Protein AF-A0A6C2UP77-F1 (afdb_monomer)

Radius of gyration: 18.25 Å; Cα contacts (8 Å, |Δi|>4): 525; chains: 1; bounding box: 76×28×39 Å

Solvent-accessible surface area (backbone atoms only — not comparable to full-atom values): 10552 Å² total; per-residue (Å²): 133,83,78,77,80,63,52,33,42,37,39,47,33,36,38,31,33,65,58,83,85,83,95,63,82,40,74,34,34,28,33,50,64,38,38,71,59,59,69,45,70,42,61,91,45,46,45,72,48,58,47,67,83,77,71,68,46,62,35,91,32,22,44,40,75,23,42,41,18,89,46,80,72,76,39,68,54,55,41,27,6,34,27,38,52,75,72,45,42,39,39,40,39,38,35,28,64,39,95,54,51,36,33,50,43,34,45,18,23,28,46,44,22,48,38,82,60,21,37,28,35,43,38,32,28,43,51,44,57,66,34,51,92,50,70,41,77,56,41,78,49,76,54,69,72,40,77,70,60,62,40,78,43,55,58,37,73,40,55,40,69,91,67,37,91,40,48,56,33,44,56,75,29,38,40,33,33,37,41,36,37,28,70,41,70,70,78,71,72,73,82,74,75,79,81,74,128

Organism: NCBI:txid2750658

Nearest PDB structures (foldseek):
  8b5l-assembly1_q  TM=5.054E-01  e=6.029E-01  Oryctolagus cuniculus
  8btk-assembly1_TA  TM=5.069E-01  e=6.288E+00  Canis lupus familiaris
  5o0s-assembly1_A  TM=2.199E-01  e=3.270E-01  Thermoanaerobacterium xylanolyticum LX-11
  8r06-assembly1_A  TM=2.261E-01  e=3.621E-01  Thermoanaerobacterium xylanolyticum LX-11
  3oqq-assembly1_A  TM=1.324E-01  e=9.948E+00  Bacteroides ovatus ATCC 8483

Structure (mmCIF, N/CA/C/O backbone):
data_AF-A0A6C2UP77-F1
#
_entry.id   AF-A0A6C2UP77-F1
#
loop_
_atom_site.group_PDB
_atom_site.id
_atom_site.type_symbol
_atom_site.label_atom_id
_atom_site.label_alt_id
_atom_site.label_comp_id
_atom_site.label_asym_id
_atom_site.label_entity_id
_atom_site.label_seq_id
_atom_site.pdbx_PDB_ins_code
_atom_site.Cartn_x
_atom_site.Cartn_y
_atom_site.Cartn_z
_atom_site.occupancy
_atom_site.B_iso_or_equiv
_atom_site.auth_seq_id
_atom_site.auth_comp_id
_atom_site.auth_asym_id
_atom_site.auth_atom_id
_atom_site.pdbx_PDB_model_num
ATOM 1 N N . MET A 1 1 ? 30.983 10.257 -16.418 1.00 40.81 1 MET A N 1
ATOM 2 C CA . MET A 1 1 ? 29.724 9.521 -16.644 1.00 40.81 1 MET A CA 1
ATOM 3 C C . MET A 1 1 ? 29.271 8.975 -15.306 1.00 40.81 1 MET A C 1
ATOM 5 O O . MET A 1 1 ? 29.824 7.995 -14.829 1.00 40.81 1 MET A O 1
ATOM 9 N N . THR A 1 2 ? 28.373 9.692 -14.641 1.00 42.28 2 THR A N 1
ATOM 10 C CA . THR A 1 2 ? 27.705 9.232 -13.423 1.00 42.28 2 THR A CA 1
ATOM 11 C C . THR A 1 2 ? 26.823 8.052 -13.810 1.00 42.28 2 THR A C 1
ATOM 13 O O . THR A 1 2 ? 25.929 8.193 -14.639 1.00 42.28 2 THR A O 1
ATOM 16 N N . ASN A 1 3 ? 27.133 6.865 -13.290 1.00 38.00 3 ASN A N 1
ATOM 17 C CA . ASN A 1 3 ? 26.289 5.690 -13.468 1.00 38.00 3 ASN A CA 1
ATOM 18 C C . ASN A 1 3 ? 24.914 6.014 -12.875 1.00 38.00 3 ASN A C 1
ATOM 20 O O . ASN A 1 3 ? 24.787 6.047 -11.653 1.00 38.00 3 ASN A O 1
ATOM 24 N N . LEU A 1 4 ? 23.916 6.281 -13.727 1.00 41.00 4 LEU A N 1
ATOM 25 C CA . LEU A 1 4 ? 22.515 6.295 -13.315 1.00 41.00 4 LEU A CA 1
ATOM 26 C C . LEU A 1 4 ? 22.226 4.922 -12.698 1.00 41.00 4 LEU A C 1
ATOM 28 O O . LEU A 1 4 ? 22.165 3.910 -13.402 1.00 41.00 4 LEU A O 1
ATOM 32 N N . SER A 1 5 ? 22.108 4.870 -11.376 1.00 40.75 5 SER A N 1
ATOM 33 C CA . SER A 1 5 ? 21.599 3.707 -10.663 1.00 40.75 5 SER A CA 1
ATOM 34 C C . SER A 1 5 ? 20.121 3.536 -11.009 1.00 40.75 5 SER A C 1
ATOM 36 O O . SER A 1 5 ? 19.254 4.241 -10.519 1.00 40.75 5 SER A O 1
ATOM 38 N N . ARG A 1 6 ? 19.941 2.654 -11.990 1.00 52.44 6 ARG A N 1
ATOM 39 C CA . ARG A 1 6 ? 18.849 1.738 -12.347 1.00 52.44 6 ARG A CA 1
ATOM 40 C C . ARG A 1 6 ? 17.635 1.732 -11.410 1.00 52.44 6 ARG A C 1
ATOM 42 O O . ARG A 1 6 ? 17.760 1.593 -10.202 1.00 52.44 6 ARG A O 1
ATOM 49 N N . ASN A 1 7 ? 16.467 1.818 -12.041 1.00 42.59 7 ASN A N 1
ATOM 50 C CA . ASN A 1 7 ? 15.199 2.207 -11.434 1.00 42.59 7 ASN A CA 1
ATOM 51 C C . ASN A 1 7 ? 14.174 1.051 -11.393 1.00 42.59 7 ASN A C 1
ATOM 53 O O . ASN A 1 7 ? 14.194 0.185 -12.272 1.00 42.59 7 ASN A O 1
ATOM 57 N N . LEU A 1 8 ? 13.248 1.065 -10.431 1.00 51.19 8 LEU A N 1
ATOM 58 C CA . LEU A 1 8 ? 12.044 0.205 -10.380 1.00 51.19 8 LEU A CA 1
ATOM 59 C C . LEU A 1 8 ? 10.768 1.028 -10.464 1.00 51.19 8 LEU A C 1
ATOM 61 O O . LEU A 1 8 ? 10.853 2.224 -10.233 1.00 51.19 8 LEU A O 1
ATOM 65 N N . PHE A 1 9 ? 9.615 0.407 -10.740 1.00 57.72 9 PHE A N 1
ATOM 66 C CA . PHE A 1 9 ? 8.345 1.111 -10.952 1.00 57.72 9 PHE A CA 1
ATOM 67 C C . PHE A 1 9 ? 7.172 0.375 -10.292 1.00 57.72 9 PHE A C 1
ATOM 69 O O . PHE A 1 9 ? 7.090 -0.848 -10.403 1.00 57.72 9 PHE A O 1
ATOM 76 N N . GLY A 1 10 ? 6.257 1.104 -9.649 1.00 47.34 10 GLY A N 1
ATOM 77 C CA . GLY A 1 10 ? 5.018 0.527 -9.116 1.00 47.34 10 GLY A CA 1
ATOM 78 C C . GLY A 1 10 ? 3.898 1.550 -8.910 1.00 47.34 10 GLY A C 1
ATOM 79 O O . GLY A 1 10 ? 4.167 2.729 -8.651 1.00 47.34 10 GLY A O 1
ATOM 80 N N . CYS A 1 11 ? 2.657 1.087 -9.053 1.00 51.91 11 CYS A N 1
ATOM 81 C CA . CYS A 1 11 ? 1.424 1.773 -8.656 1.00 51.91 11 CYS A CA 1
ATOM 82 C C . CYS A 1 11 ? 0.898 1.080 -7.390 1.00 51.91 11 CYS A C 1
ATOM 84 O O . CYS A 1 11 ? 0.937 -0.144 -7.336 1.00 51.91 11 CYS A O 1
ATOM 86 N N . LEU A 1 12 ? 0.460 1.817 -6.363 1.00 48.88 12 LEU A N 1
ATOM 87 C CA . LEU A 1 12 ? 0.048 1.233 -5.077 1.00 48.88 12 LEU A CA 1
ATOM 88 C C . LEU A 1 12 ? -1.386 1.628 -4.728 1.00 48.88 12 LEU A C 1
ATOM 90 O O . LEU A 1 12 ? -1.724 2.810 -4.672 1.00 48.88 12 LEU A O 1
ATOM 94 N N . ALA A 1 13 ? -2.203 0.641 -4.383 1.00 52.19 13 ALA A N 1
ATOM 95 C CA . ALA A 1 13 ? -3.535 0.838 -3.844 1.00 52.19 13 ALA A CA 1
ATOM 96 C C . ALA A 1 13 ? -3.755 0.064 -2.539 1.00 52.19 13 ALA A C 1
ATOM 98 O O . ALA A 1 13 ? -3.132 -0.950 -2.226 1.00 52.19 13 ALA A O 1
ATOM 99 N N . LEU A 1 14 ? -4.663 0.574 -1.717 1.00 53.88 14 LEU A N 1
ATOM 100 C CA . LEU A 1 14 ? -5.072 -0.090 -0.492 1.00 53.88 14 LEU A CA 1
ATOM 101 C C . LEU A 1 14 ? -6.581 -0.305 -0.528 1.00 53.88 14 LEU A C 1
ATOM 103 O O . LEU A 1 14 ? -7.357 0.653 -0.578 1.00 53.88 14 LEU A O 1
ATOM 107 N N . CYS A 1 15 ? -7.003 -1.564 -0.434 1.00 52.84 15 CYS A N 1
ATOM 108 C CA . CYS A 1 15 ? -8.415 -1.901 -0.335 1.00 52.84 15 CYS A CA 1
ATOM 109 C C . CYS A 1 15 ? -8.793 -2.206 1.122 1.00 52.84 15 CYS A C 1
ATOM 111 O O . CYS A 1 15 ? -8.101 -2.947 1.817 1.00 52.84 15 CYS A O 1
ATOM 113 N N . CYS A 1 16 ? -9.907 -1.652 1.602 1.00 50.84 16 CYS A N 1
ATOM 114 C CA . CYS A 1 16 ? -10.421 -1.916 2.949 1.00 50.84 16 CYS A CA 1
ATOM 115 C C . CYS A 1 16 ? -11.895 -2.289 2.865 1.00 50.84 16 CYS A C 1
ATOM 117 O O . CYS A 1 16 ? -12.687 -1.579 2.259 1.00 50.84 16 CYS A O 1
ATOM 119 N N . LEU A 1 17 ? -12.294 -3.362 3.530 1.00 45.78 17 LEU A N 1
ATOM 120 C CA . LEU A 1 17 ? -13.690 -3.765 3.610 1.00 45.78 17 LEU A CA 1
ATOM 121 C C . LEU A 1 17 ? -14.355 -3.125 4.836 1.00 45.78 17 LEU A C 1
ATOM 123 O O . LEU A 1 17 ? -14.223 -3.576 5.970 1.00 45.78 17 LEU A O 1
ATOM 127 N N . LEU A 1 18 ? -15.146 -2.075 4.636 1.00 40.44 18 LEU A N 1
ATOM 128 C CA . LEU A 1 18 ? -15.896 -1.482 5.745 1.00 40.44 18 LEU A CA 1
ATOM 129 C C . LEU A 1 18 ? -17.134 -2.323 6.077 1.00 40.44 18 LEU A C 1
ATOM 131 O O . LEU A 1 18 ? -18.120 -2.325 5.346 1.00 40.44 18 LEU A O 1
ATOM 135 N N . GLY A 1 19 ? -17.094 -3.043 7.203 1.00 35.47 19 GLY A N 1
ATOM 136 C CA . GLY A 1 19 ? -18.290 -3.610 7.834 1.00 35.47 19 GLY A CA 1
ATOM 137 C C . GLY A 1 19 ? -19.120 -2.487 8.472 1.00 35.47 19 GLY A C 1
ATOM 138 O O . GLY A 1 19 ? -18.574 -1.586 9.090 1.00 35.47 19 GLY A O 1
ATOM 139 N N . GLN A 1 20 ? -20.449 -2.464 8.381 1.00 34.38 20 GLN A N 1
ATOM 140 C CA . GLN A 1 20 ? -21.325 -3.584 8.698 1.00 34.38 20 GLN A CA 1
ATOM 141 C C . GLN A 1 20 ? -22.449 -3.770 7.665 1.00 34.38 20 GLN A C 1
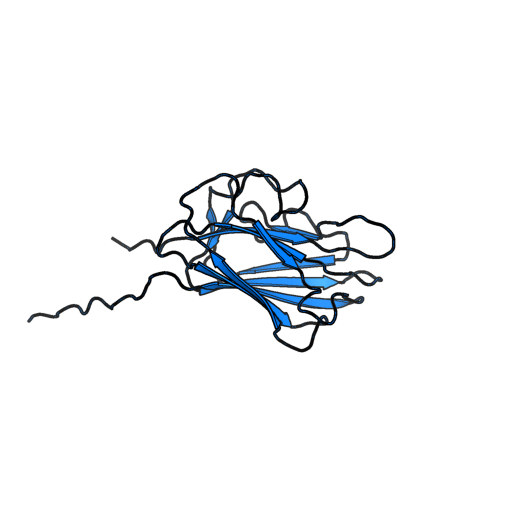ATOM 143 O O . GLN A 1 20 ? -23.168 -2.839 7.315 1.00 34.38 20 GLN A O 1
ATOM 148 N N . SER A 1 21 ? -22.654 -5.037 7.295 1.00 37.00 21 SER A N 1
ATOM 149 C CA . SER A 1 21 ? -23.702 -5.599 6.432 1.00 37.00 21 SER A CA 1
ATOM 150 C C . SER A 1 21 ? -23.568 -5.371 4.910 1.00 37.00 21 SER A C 1
ATOM 152 O O . SER A 1 21 ? -23.834 -4.304 4.378 1.00 37.00 21 SER A O 1
ATOM 154 N N . VAL A 1 22 ? -23.291 -6.493 4.227 1.00 37.44 22 VAL A N 1
ATOM 155 C CA . VAL A 1 22 ? -23.531 -6.838 2.808 1.00 37.44 22 VAL A CA 1
ATOM 156 C C . VAL A 1 22 ? -22.583 -6.267 1.716 1.00 37.44 22 VAL A C 1
ATOM 158 O O . VAL A 1 22 ? -22.842 -5.248 1.096 1.00 37.44 22 VAL A O 1
ATOM 161 N N . MET A 1 23 ? -21.568 -7.075 1.367 1.00 43.97 23 MET A N 1
ATOM 162 C CA . MET A 1 23 ? -21.081 -7.380 -0.003 1.00 43.97 23 MET A CA 1
ATOM 163 C C . MET A 1 23 ? -20.347 -6.320 -0.857 1.00 43.97 23 MET A C 1
ATOM 165 O O . MET A 1 23 ? -19.957 -6.677 -1.969 1.00 43.97 23 MET A O 1
ATOM 169 N N . SER A 1 24 ? -20.088 -5.091 -0.402 1.00 48.53 24 SER A N 1
ATOM 170 C CA . SER A 1 24 ? -19.230 -4.158 -1.166 1.00 48.53 24 SER A CA 1
ATOM 171 C C . SER A 1 24 ? -17.792 -4.176 -0.647 1.00 48.53 24 SER A C 1
ATOM 173 O O . SER A 1 24 ? -17.544 -3.810 0.499 1.00 48.53 24 SER A O 1
ATOM 175 N N . GLN A 1 25 ? -16.845 -4.629 -1.474 1.00 62.56 25 GLN A N 1
ATOM 176 C CA . GLN A 1 25 ? -15.434 -4.297 -1.278 1.00 62.56 25 GLN A CA 1
ATOM 177 C C . GLN A 1 25 ? -15.250 -2.841 -1.700 1.00 62.56 25 GLN A C 1
ATOM 179 O O . GLN A 1 25 ? -15.366 -2.539 -2.887 1.00 62.56 25 GLN A O 1
ATOM 184 N N . ASP A 1 26 ? -14.968 -1.962 -0.744 1.00 76.44 26 ASP A N 1
ATOM 185 C CA . ASP A 1 26 ? -14.700 -0.560 -1.034 1.00 76.44 26 ASP A CA 1
ATOM 186 C C . ASP A 1 26 ? -13.188 -0.306 -1.041 1.00 76.44 26 ASP A C 1
ATOM 188 O O . ASP A 1 26 ? -12.396 -0.912 -0.314 1.00 76.44 26 ASP A O 1
ATOM 192 N N . ILE A 1 27 ? -12.754 0.596 -1.909 1.00 82.62 27 ILE A N 1
ATOM 193 C CA . ILE A 1 27 ? -11.359 1.020 -1.932 1.00 82.62 27 ILE A CA 1
ATOM 194 C C . ILE A 1 27 ? -11.199 2.109 -0.882 1.00 82.62 27 ILE A C 1
ATOM 196 O O . ILE A 1 27 ? -11.936 3.096 -0.889 1.00 82.62 27 ILE A O 1
ATOM 200 N N . LEU A 1 28 ? -10.239 1.929 0.027 1.00 86.31 28 LEU A N 1
ATOM 201 C CA . LEU A 1 28 ? -10.002 2.908 1.077 1.00 86.31 28 LEU A CA 1
ATOM 202 C C . LEU A 1 28 ? -9.272 4.120 0.535 1.00 86.31 28 LEU A C 1
ATOM 204 O O . LEU A 1 28 ? -9.697 5.244 0.740 1.00 86.31 28 LEU A O 1
ATOM 208 N N . ALA A 1 29 ? -8.127 3.884 -0.086 1.00 88.81 29 ALA A N 1
ATOM 209 C CA . ALA A 1 29 ? -7.249 4.930 -0.563 1.00 88.81 29 ALA A CA 1
ATOM 210 C C . ALA A 1 29 ? -6.382 4.369 -1.682 1.00 88.81 29 ALA A C 1
ATOM 212 O O . ALA A 1 29 ? -5.993 3.199 -1.664 1.00 88.81 29 ALA A O 1
ATOM 213 N N . THR A 1 30 ? -6.061 5.223 -2.641 1.00 89.50 30 THR A N 1
ATOM 214 C CA . THR A 1 30 ? -5.226 4.868 -3.789 1.00 89.50 30 THR A CA 1
ATOM 215 C C . THR A 1 30 ? -4.110 5.884 -3.916 1.00 89.50 30 THR A C 1
ATOM 217 O O . THR A 1 30 ? -4.293 7.050 -3.571 1.00 89.50 30 THR A O 1
ATOM 220 N N . TRP A 1 31 ? -2.939 5.445 -4.368 1.00 90.88 31 TRP A N 1
ATOM 221 C CA . TRP A 1 31 ? -1.807 6.314 -4.665 1.00 90.88 31 TRP A CA 1
ATOM 222 C C . TRP A 1 31 ? -1.379 6.082 -6.100 1.00 90.88 31 TRP A C 1
ATOM 224 O O . TRP A 1 31 ? -0.596 5.185 -6.415 1.00 90.88 31 TRP A O 1
ATOM 234 N N . GLU A 1 32 ? -1.910 6.928 -6.969 1.00 87.06 32 GLU A N 1
ATOM 235 C CA . GLU A 1 32 ? -1.692 6.847 -8.406 1.00 87.06 32 GLU A CA 1
ATOM 236 C C . GLU A 1 32 ? -0.862 8.034 -8.884 1.00 87.06 32 GLU A C 1
ATOM 238 O O . GLU A 1 32 ? -0.641 9.019 -8.170 1.00 87.06 32 GLU A O 1
ATOM 243 N N . ASN A 1 33 ? -0.389 7.948 -10.124 1.00 84.62 33 ASN A N 1
ATOM 244 C CA . ASN A 1 33 ? 0.310 9.034 -10.800 1.00 84.62 33 ASN A CA 1
ATOM 245 C C . ASN A 1 33 ? 1.584 9.534 -10.087 1.00 84.62 33 ASN A C 1
ATOM 247 O O . ASN A 1 33 ? 1.993 10.685 -10.259 1.00 84.62 33 ASN A O 1
ATOM 251 N N . GLY A 1 34 ? 2.212 8.689 -9.262 1.00 81.50 34 GLY A N 1
ATOM 252 C CA . GLY A 1 34 ? 3.389 9.053 -8.466 1.00 81.50 34 GLY A CA 1
ATOM 253 C C . GLY A 1 34 ? 3.114 10.093 -7.367 1.00 81.50 34 GLY A C 1
ATOM 254 O O . GLY A 1 34 ? 4.045 10.757 -6.905 1.00 81.50 34 GLY A O 1
ATOM 255 N N . SER A 1 35 ? 1.854 10.269 -6.952 1.00 85.88 35 SER A N 1
ATOM 256 C CA . SER A 1 35 ? 1.461 11.197 -5.886 1.00 85.88 35 SER A CA 1
ATOM 257 C C . SER A 1 35 ? 1.521 10.539 -4.511 1.00 85.88 35 SER A C 1
ATOM 259 O O . SER A 1 35 ? 0.811 9.576 -4.263 1.00 85.88 35 SER A O 1
ATOM 261 N N . LEU A 1 36 ? 2.272 11.114 -3.563 1.00 84.75 36 LEU A N 1
ATOM 262 C CA . LEU A 1 36 ? 2.268 10.676 -2.151 1.00 84.75 36 LEU A CA 1
ATOM 263 C C . LEU A 1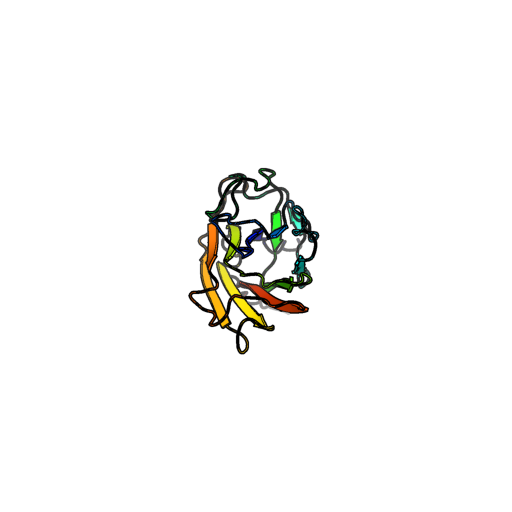 36 ? 0.989 11.043 -1.387 1.00 84.75 36 LEU A C 1
ATOM 265 O O . LEU A 1 36 ? 0.748 10.554 -0.284 1.00 84.75 36 LEU A O 1
ATOM 269 N N . THR A 1 37 ? 0.165 11.910 -1.968 1.00 88.00 37 THR A N 1
ATOM 270 C CA . THR A 1 37 ? -1.180 12.186 -1.458 1.00 88.00 37 THR A CA 1
ATOM 271 C C . THR A 1 37 ? -2.157 11.208 -2.105 1.00 88.00 37 THR A C 1
ATOM 273 O O . THR A 1 37 ? -2.066 11.046 -3.326 1.00 88.00 37 THR A O 1
ATOM 276 N N . PRO A 1 38 ? -3.083 10.598 -1.341 1.00 88.00 38 PRO A N 1
ATOM 277 C CA . PRO A 1 38 ? -4.086 9.710 -1.914 1.00 88.00 38 PRO A CA 1
ATOM 278 C C . PRO A 1 38 ? -4.860 10.380 -3.060 1.00 88.00 38 PRO A C 1
ATOM 280 O O . PRO A 1 38 ? -5.313 11.518 -2.907 1.00 88.00 38 PRO A O 1
ATOM 283 N N . THR A 1 39 ? -5.005 9.696 -4.195 1.00 85.62 39 THR A N 1
ATOM 284 C CA . THR A 1 39 ? -5.766 10.163 -5.367 1.00 85.62 39 THR A CA 1
ATOM 285 C C . THR A 1 39 ? -7.260 9.927 -5.180 1.00 85.62 39 THR A C 1
ATOM 287 O O . THR A 1 39 ? -8.053 10.850 -5.374 1.00 85.62 39 THR A O 1
ATOM 290 N N . LEU A 1 40 ? -7.646 8.744 -4.695 1.00 83.56 40 LEU A N 1
ATOM 291 C CA . LEU A 1 40 ? -8.951 8.526 -4.081 1.00 83.56 40 LEU A CA 1
ATOM 292 C C . LEU A 1 40 ? -8.865 8.849 -2.587 1.00 83.56 40 LEU A C 1
ATOM 294 O O . LEU A 1 40 ? -8.085 8.249 -1.843 1.00 83.56 40 LEU A O 1
ATOM 298 N N . SER A 1 41 ? -9.664 9.823 -2.151 1.00 71.81 41 SER A N 1
ATOM 299 C CA . SER A 1 41 ? -9.711 10.211 -0.743 1.00 71.81 41 SER A CA 1
ATOM 300 C C . SER A 1 41 ? -10.453 9.150 0.076 1.00 71.81 41 SER A C 1
ATOM 302 O O . SER A 1 41 ? -11.498 8.677 -0.382 1.00 71.81 41 SER A O 1
ATOM 304 N N . PRO A 1 42 ? -9.972 8.816 1.286 1.00 66.25 42 PRO A N 1
ATOM 305 C CA . PRO A 1 42 ? -10.678 7.915 2.180 1.00 66.25 42 PRO A CA 1
ATOM 306 C C . PRO A 1 42 ? -12.133 8.300 2.400 1.00 66.25 42 PRO A C 1
ATOM 308 O O . PRO A 1 42 ? -12.472 9.484 2.498 1.00 66.25 42 PRO A O 1
ATOM 311 N N . VAL A 1 43 ? -12.985 7.283 2.562 1.00 67.38 43 VAL A N 1
ATOM 312 C CA . VAL A 1 43 ? -14.328 7.460 3.123 1.00 67.38 43 VAL A CA 1
ATOM 313 C C . VAL A 1 43 ? -14.200 8.316 4.383 1.00 67.38 43 VAL A C 1
ATOM 315 O O . VAL A 1 43 ? -13.317 8.078 5.213 1.00 67.38 43 VAL A O 1
ATOM 318 N N . ALA A 1 44 ? -15.040 9.348 4.499 1.00 66.12 44 ALA A N 1
ATOM 319 C CA . ALA A 1 44 ? -14.931 10.344 5.557 1.00 66.12 44 ALA A CA 1
ATOM 320 C C . ALA A 1 44 ? -14.736 9.668 6.926 1.00 66.12 44 ALA A C 1
ATOM 322 O O . ALA A 1 44 ? -15.606 8.929 7.381 1.00 66.12 44 ALA A O 1
ATOM 323 N N . SER A 1 45 ? -13.619 9.978 7.595 1.00 81.31 45 SER A N 1
ATOM 324 C CA . SER A 1 45 ? -13.196 9.447 8.908 1.00 81.31 45 SER A CA 1
ATOM 325 C C . SER A 1 45 ? -12.349 8.165 8.913 1.00 81.31 45 SER A C 1
ATOM 327 O O . SER A 1 45 ? -12.053 7.657 9.988 1.00 81.31 45 SER A O 1
ATOM 329 N N . LEU A 1 46 ? -11.863 7.672 7.776 1.00 86.44 46 LEU A N 1
ATOM 330 C CA . LEU A 1 46 ? -10.702 6.774 7.766 1.00 86.44 46 LEU A CA 1
ATOM 331 C C . LEU A 1 46 ? -9.468 7.531 7.291 1.00 86.44 46 LEU A C 1
ATOM 333 O O . LEU A 1 46 ? -9.539 8.343 6.376 1.00 86.44 46 LEU A O 1
ATOM 337 N N . GLY A 1 47 ? -8.337 7.311 7.947 1.00 89.06 47 GLY A N 1
ATOM 338 C CA . GLY A 1 47 ? -7.057 7.886 7.565 1.00 89.06 47 GLY A CA 1
ATOM 339 C C . GLY A 1 47 ? -6.201 6.836 6.877 1.00 89.06 47 GLY A C 1
ATOM 340 O O . GLY A 1 47 ? -6.058 5.728 7.386 1.00 89.06 47 GLY A O 1
ATOM 341 N N . ALA A 1 48 ? -5.598 7.190 5.747 1.00 91.25 48 ALA A N 1
ATOM 342 C CA . ALA A 1 48 ? -4.559 6.383 5.128 1.00 91.25 48 ALA A CA 1
ATOM 343 C C . ALA A 1 48 ? -3.436 7.306 4.646 1.00 91.25 48 ALA A C 1
ATOM 345 O O . ALA A 1 48 ? -3.691 8.326 4.006 1.00 91.25 48 ALA A O 1
ATOM 346 N N . THR A 1 49 ? -2.195 6.994 5.010 1.00 92.25 49 THR A N 1
ATOM 347 C CA . THR A 1 49 ? -1.010 7.784 4.649 1.00 92.25 49 THR A CA 1
ATOM 348 C C . THR A 1 49 ? 0.066 6.862 4.111 1.00 92.25 49 THR A C 1
ATOM 350 O O . THR A 1 49 ? 0.355 5.836 4.721 1.00 92.25 49 THR A O 1
ATOM 353 N N . LEU A 1 50 ? 0.681 7.263 3.002 1.00 90.62 50 LEU A N 1
ATOM 354 C CA . LEU A 1 50 ? 1.838 6.597 2.425 1.00 90.62 50 LEU A CA 1
ATOM 355 C C . LEU A 1 50 ? 3.063 7.492 2.594 1.00 90.62 50 LEU A C 1
ATOM 357 O O . LEU A 1 50 ? 3.060 8.650 2.170 1.00 90.62 50 LEU A O 1
ATOM 361 N N . THR A 1 51 ? 4.114 6.963 3.206 1.00 90.94 51 THR A N 1
ATOM 362 C CA . THR A 1 51 ? 5.412 7.630 3.310 1.00 90.94 51 THR A CA 1
ATOM 363 C C . THR A 1 51 ? 6.498 6.779 2.674 1.00 90.94 51 THR A C 1
ATOM 365 O O . THR A 1 51 ? 6.412 5.553 2.623 1.00 90.94 51 THR A O 1
ATOM 368 N N . LEU A 1 52 ? 7.516 7.450 2.141 1.00 86.25 52 LEU A N 1
ATOM 369 C CA . LEU A 1 52 ? 8.663 6.820 1.498 1.00 86.25 52 LEU A CA 1
ATOM 370 C C . LEU A 1 52 ? 9.930 7.332 2.172 1.00 86.25 52 LEU A C 1
ATOM 372 O O . LEU A 1 52 ? 10.047 8.524 2.461 1.00 86.25 52 LEU A O 1
ATOM 376 N N . ASP A 1 53 ? 10.886 6.436 2.385 1.00 78.19 53 ASP A N 1
ATOM 377 C CA . ASP A 1 53 ? 12.116 6.681 3.148 1.00 78.19 53 ASP A CA 1
ATOM 378 C C . ASP A 1 53 ? 13.173 7.561 2.447 1.00 78.19 53 ASP A C 1
ATOM 380 O O . ASP A 1 53 ? 14.227 7.808 3.024 1.00 78.19 53 ASP A O 1
ATOM 384 N N . THR A 1 54 ? 12.848 8.125 1.277 1.00 66.31 54 THR A N 1
ATOM 385 C CA . THR A 1 54 ? 13.648 9.020 0.413 1.00 66.31 54 THR A CA 1
ATOM 386 C C . THR A 1 54 ? 14.518 8.334 -0.651 1.00 66.31 54 THR A C 1
ATOM 388 O O . THR A 1 54 ? 15.727 8.215 -0.515 1.00 66.31 54 THR A O 1
ATOM 391 N N . ALA A 1 55 ? 13.904 8.006 -1.798 1.00 62.97 55 ALA A N 1
ATOM 392 C CA . ALA A 1 55 ? 14.517 8.118 -3.138 1.00 62.97 55 ALA A CA 1
ATOM 393 C C . ALA A 1 55 ? 13.505 7.989 -4.295 1.00 62.97 55 ALA A C 1
ATOM 395 O O . ALA A 1 55 ? 13.899 7.648 -5.413 1.00 62.97 55 ALA A O 1
ATOM 396 N N . ALA A 1 56 ? 12.213 8.227 -4.047 1.00 69.88 56 ALA A N 1
ATOM 397 C CA . ALA A 1 56 ? 11.213 8.048 -5.085 1.00 69.88 56 ALA A CA 1
ATOM 398 C C . ALA A 1 56 ? 10.880 9.333 -5.826 1.00 69.88 56 ALA A C 1
ATOM 400 O O . ALA A 1 56 ? 10.705 10.393 -5.225 1.00 69.88 56 ALA A O 1
ATOM 401 N N . ASP A 1 57 ? 10.753 9.210 -7.138 1.00 77.06 57 ASP A N 1
ATOM 402 C CA . ASP A 1 57 ? 10.224 10.240 -8.013 1.00 77.06 57 ASP A CA 1
ATOM 403 C C . ASP A 1 57 ? 9.101 9.677 -8.885 1.00 77.06 57 ASP A C 1
ATOM 405 O O . ASP A 1 57 ? 8.995 8.467 -9.093 1.00 77.06 57 ASP A O 1
ATOM 409 N N . ALA A 1 58 ? 8.236 10.563 -9.374 1.00 82.50 58 ALA A N 1
ATOM 410 C CA . ALA A 1 58 ? 7.243 10.189 -10.369 1.00 82.50 58 ALA A CA 1
ATOM 411 C C . ALA A 1 58 ? 7.944 9.844 -11.688 1.00 82.50 58 ALA A C 1
ATOM 413 O O . ALA A 1 58 ? 8.923 10.488 -12.080 1.00 82.50 58 ALA A O 1
ATOM 414 N N . TYR A 1 59 ? 7.429 8.850 -12.399 1.00 83.44 59 TYR A N 1
ATOM 415 C CA . TYR A 1 59 ? 7.986 8.433 -13.675 1.00 83.44 59 TYR A CA 1
ATOM 416 C C . TYR A 1 59 ? 6.902 8.216 -14.715 1.00 83.44 59 TYR A C 1
ATOM 418 O O . TYR A 1 59 ? 5.873 7.635 -14.408 1.00 83.44 59 TYR A O 1
ATOM 426 N N . ALA A 1 60 ? 7.159 8.666 -15.946 1.00 88.12 60 ALA A N 1
ATOM 427 C CA . ALA A 1 60 ? 6.236 8.606 -17.083 1.00 88.12 60 ALA A CA 1
ATOM 428 C C . ALA A 1 60 ? 6.148 7.202 -17.709 1.00 88.12 60 ALA A C 1
ATOM 430 O O . ALA A 1 60 ? 6.375 7.032 -18.906 1.00 88.12 60 ALA A O 1
ATOM 431 N N . ALA A 1 61 ? 5.909 6.200 -16.867 1.00 86.94 61 ALA A N 1
ATOM 432 C CA . ALA A 1 61 ? 5.582 4.832 -17.235 1.00 86.94 61 ALA A CA 1
ATOM 433 C C . ALA A 1 61 ? 4.830 4.178 -16.057 1.00 86.94 61 ALA A C 1
ATOM 435 O O . ALA A 1 61 ? 5.002 4.614 -14.920 1.00 86.94 61 ALA A O 1
ATOM 436 N N . GLY A 1 62 ? 3.998 3.164 -16.293 1.00 87.88 62 GLY A N 1
ATOM 437 C CA . GLY A 1 62 ? 3.113 2.606 -15.262 1.00 87.88 62 GLY A CA 1
ATOM 438 C C . GLY A 1 62 ? 2.164 1.537 -15.799 1.00 87.88 62 GLY A C 1
ATOM 439 O O . GLY A 1 62 ? 2.108 1.333 -17.017 1.00 87.88 62 GLY A O 1
ATOM 440 N N . SER A 1 63 ? 1.438 0.879 -14.887 1.00 90.69 63 SER A N 1
ATOM 441 C CA . SER A 1 63 ? 0.338 -0.005 -15.280 1.00 90.69 63 SER A CA 1
ATOM 442 C C . SER A 1 63 ? -0.779 0.808 -15.935 1.00 90.69 63 SER A C 1
ATOM 444 O O . SER A 1 63 ? -0.966 1.980 -15.609 1.00 90.69 63 SER A O 1
ATOM 446 N N . THR A 1 64 ? -1.484 0.219 -16.895 1.00 93.56 64 THR A N 1
ATOM 447 C CA . THR A 1 64 ? -2.570 0.878 -17.642 1.00 93.56 64 THR A CA 1
ATOM 448 C C . THR A 1 64 ? -3.796 -0.018 -17.835 1.00 93.56 64 THR A C 1
ATOM 450 O O . THR A 1 64 ? -4.637 0.274 -18.685 1.00 93.56 64 THR A O 1
ATOM 453 N N . ASP A 1 65 ? -3.877 -1.140 -17.126 1.00 91.81 65 ASP A N 1
ATOM 454 C CA . ASP A 1 65 ? -4.999 -2.094 -17.173 1.00 91.81 65 ASP A CA 1
ATOM 455 C C . ASP A 1 65 ? -6.272 -1.572 -16.481 1.00 91.81 65 ASP A C 1
ATOM 457 O O . ASP A 1 65 ? -7.377 -2.015 -16.802 1.00 91.81 65 ASP A O 1
ATOM 461 N N . GLY A 1 66 ? -6.133 -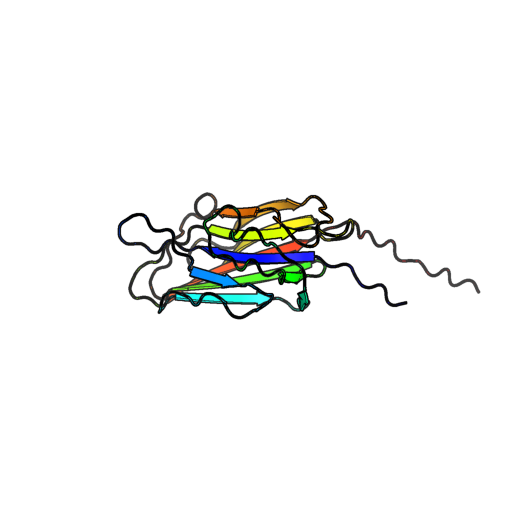0.575 -15.604 1.00 90.81 66 GLY A N 1
ATOM 462 C CA . GLY A 1 66 ? -7.238 0.046 -14.880 1.00 90.81 66 GLY A CA 1
ATOM 463 C C . GLY A 1 66 ? -7.680 -0.744 -13.646 1.00 90.81 66 GLY A C 1
ATOM 464 O O . GLY A 1 66 ? -8.783 -0.492 -13.135 1.00 90.81 66 GLY A O 1
ATOM 465 N N . THR A 1 67 ? -6.845 -1.671 -13.170 1.00 90.00 67 THR A N 1
ATOM 466 C CA . THR A 1 67 ? -7.078 -2.493 -11.978 1.00 90.00 67 THR A CA 1
ATOM 467 C C . THR A 1 67 ? -6.092 -2.154 -10.860 1.00 90.00 67 THR A C 1
ATOM 469 O O . THR A 1 67 ? -5.135 -1.413 -11.050 1.00 90.00 67 THR A O 1
ATOM 472 N N . TYR A 1 68 ? -6.390 -2.618 -9.647 1.00 84.62 68 TYR A N 1
ATOM 473 C CA . TYR A 1 68 ? -5.497 -2.493 -8.497 1.00 84.62 68 TYR A CA 1
ATOM 474 C C . TYR A 1 68 ? -5.103 -3.895 -8.048 1.00 84.62 68 TYR A C 1
ATOM 476 O O . TYR A 1 68 ? -5.889 -4.555 -7.354 1.00 84.62 68 TYR A O 1
ATOM 484 N N . GLY A 1 69 ? -3.931 -4.372 -8.465 1.00 86.31 69 GLY A N 1
ATOM 485 C CA . GLY A 1 69 ? -3.693 -5.808 -8.508 1.00 86.31 69 GLY A CA 1
ATOM 486 C C . GLY A 1 69 ? -4.791 -6.499 -9.328 1.00 86.31 69 GLY A C 1
ATOM 487 O O . GLY A 1 69 ? -5.392 -5.907 -10.226 1.00 86.31 69 GLY A O 1
ATOM 488 N N . ALA A 1 70 ? -5.186 -7.714 -8.936 1.00 86.38 70 ALA A N 1
ATOM 489 C CA . ALA A 1 70 ? -6.230 -8.439 -9.662 1.00 86.38 70 ALA A CA 1
ATOM 490 C C . ALA A 1 70 ? -7.655 -7.924 -9.363 1.00 86.38 70 ALA A C 1
ATOM 492 O O . ALA A 1 70 ? -8.644 -8.514 -9.816 1.00 86.38 70 ALA A O 1
ATOM 493 N N . PHE A 1 71 ? -7.799 -6.872 -8.544 1.00 81.19 71 PHE A N 1
ATOM 494 C CA . PHE A 1 71 ? -9.091 -6.414 -8.054 1.00 81.19 71 PHE A CA 1
ATOM 495 C C . PHE A 1 71 ? -9.652 -5.205 -8.801 1.00 81.19 71 PHE A C 1
ATOM 497 O O . PHE A 1 71 ? -9.036 -4.144 -8.919 1.00 81.19 71 PHE A O 1
ATOM 504 N N . GLY A 1 72 ? -10.943 -5.342 -9.109 1.00 76.19 72 GLY A N 1
ATOM 505 C CA . GLY A 1 72 ? -11.838 -4.229 -9.374 1.00 76.19 72 GLY A CA 1
ATOM 506 C C . GLY A 1 72 ? -11.608 -3.568 -10.724 1.00 76.19 72 GLY A C 1
ATOM 507 O O . GLY A 1 72 ? -11.070 -4.147 -11.657 1.00 76.19 72 GLY A O 1
ATOM 508 N N . SER A 1 73 ? -12.110 -2.349 -10.825 1.00 81.44 73 SER A N 1
ATOM 509 C CA . SER A 1 73 ? -11.911 -1.440 -11.946 1.00 81.44 73 SER A CA 1
ATOM 510 C C . SER A 1 73 ? -11.920 -0.031 -11.380 1.00 81.44 73 SER A C 1
ATOM 512 O O . SER A 1 73 ? -12.694 0.233 -10.456 1.00 81.44 73 SER A O 1
ATOM 514 N N . GLY A 1 74 ? -11.144 0.875 -11.958 1.00 84.31 74 GLY A N 1
ATOM 515 C CA . GLY A 1 74 ? -11.133 2.277 -11.544 1.00 84.31 74 GLY A CA 1
ATOM 516 C C . GLY A 1 74 ? -9.751 2.822 -11.228 1.00 84.31 74 GLY A C 1
ATOM 517 O O . GLY A 1 74 ? -9.673 3.994 -10.871 1.00 84.31 74 GLY A O 1
ATOM 518 N N . ALA A 1 75 ? -8.701 2.012 -11.399 1.00 87.38 75 ALA A N 1
ATOM 519 C CA . ALA A 1 75 ? -7.352 2.538 -11.390 1.00 87.38 75 ALA A CA 1
ATOM 520 C C . ALA A 1 75 ? -7.123 3.489 -12.562 1.00 87.38 75 ALA A C 1
ATOM 522 O O . ALA A 1 75 ? -7.688 3.327 -13.651 1.00 87.38 75 ALA A O 1
ATOM 523 N N . ASP A 1 76 ? -6.303 4.502 -12.320 1.00 88.31 76 ASP A N 1
ATOM 524 C CA . ASP A 1 76 ? -5.866 5.441 -13.332 1.00 88.31 76 ASP A CA 1
ATOM 525 C C . ASP A 1 76 ? -5.105 4.682 -14.425 1.00 88.31 76 ASP A C 1
ATOM 527 O O . ASP A 1 76 ? -4.107 4.012 -14.180 1.00 88.31 76 ASP A O 1
ATOM 531 N N . THR A 1 77 ? -5.589 4.787 -15.660 1.00 90.88 77 THR A N 1
ATOM 532 C CA . THR A 1 77 ? -4.951 4.170 -16.833 1.00 90.88 77 THR A CA 1
ATOM 533 C C . THR A 1 77 ? -3.786 5.006 -17.385 1.00 90.88 77 THR A C 1
ATOM 535 O O . THR A 1 77 ? -3.260 4.733 -18.464 1.00 90.88 77 THR A O 1
ATOM 538 N N . GLY A 1 78 ? -3.435 6.096 -16.708 1.00 86.00 78 GLY A N 1
ATOM 539 C CA . GLY A 1 78 ? -2.308 6.961 -16.987 1.00 86.00 78 GLY A CA 1
ATOM 540 C C . GLY A 1 78 ? -0.999 6.282 -16.610 1.00 86.00 78 GLY A C 1
ATOM 541 O O . GLY A 1 78 ? -0.817 5.772 -15.511 1.00 86.00 78 GLY A O 1
ATOM 542 N N . ALA A 1 79 ? -0.039 6.316 -17.529 1.00 83.06 79 ALA A N 1
ATOM 543 C CA . ALA A 1 79 ? 1.271 5.708 -17.340 1.00 83.06 79 ALA A CA 1
ATOM 544 C C . ALA A 1 79 ? 2.179 6.574 -16.442 1.00 83.06 79 ALA A C 1
ATOM 546 O O . ALA A 1 79 ? 3.205 7.081 -16.895 1.00 83.06 79 ALA A O 1
ATOM 547 N N . LEU A 1 80 ? 1.789 6.789 -15.185 1.00 84.19 80 LEU A N 1
ATOM 548 C CA . LEU A 1 80 ? 2.583 7.492 -14.180 1.00 84.19 80 LEU A CA 1
ATOM 549 C C . LEU A 1 80 ? 2.682 6.654 -12.901 1.00 84.19 80 LEU A C 1
ATOM 551 O O . LEU A 1 80 ? 1.684 6.403 -12.232 1.00 84.19 80 LEU A O 1
ATOM 555 N N . SER A 1 81 ? 3.899 6.266 -12.525 1.00 85.12 81 SER A N 1
ATOM 556 C CA . SER A 1 81 ? 4.154 5.430 -11.349 1.00 85.12 81 SER A CA 1
ATOM 557 C C . SER A 1 81 ? 5.113 6.091 -10.364 1.00 85.12 81 SER A C 1
ATOM 559 O O . SER A 1 81 ? 5.801 7.068 -10.684 1.00 85.12 81 SER A O 1
ATOM 561 N N . PHE A 1 82 ? 5.238 5.499 -9.175 1.00 85.69 82 PHE A N 1
ATOM 562 C CA . PHE A 1 82 ? 6.425 5.716 -8.358 1.00 85.69 82 PHE A CA 1
ATOM 563 C C . PHE A 1 82 ? 7.605 5.006 -8.981 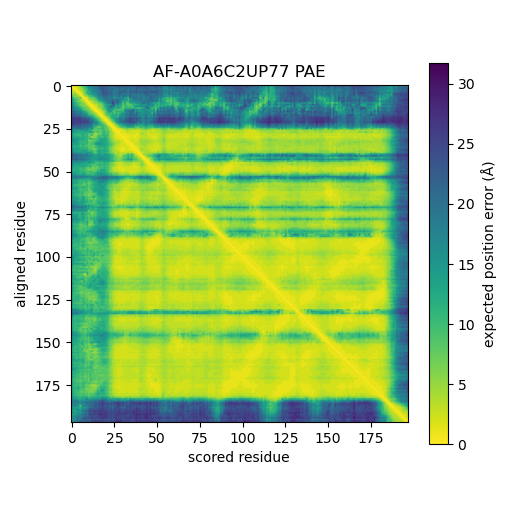1.00 85.69 82 PHE A C 1
ATOM 565 O O . PHE A 1 82 ? 7.464 3.896 -9.502 1.00 85.69 82 PHE A O 1
ATOM 572 N N . ARG A 1 83 ? 8.769 5.636 -8.888 1.00 82.94 83 ARG A N 1
ATOM 573 C CA . ARG A 1 83 ? 10.041 5.027 -9.225 1.00 82.94 83 ARG A CA 1
ATOM 574 C C . ARG A 1 83 ? 10.881 4.847 -7.978 1.00 82.94 83 ARG A C 1
ATOM 576 O O . ARG A 1 83 ? 11.029 5.795 -7.228 1.00 82.94 83 ARG A O 1
ATOM 583 N N . LEU A 1 84 ? 11.445 3.664 -7.764 1.00 78.38 84 LEU A N 1
ATOM 584 C CA . LEU A 1 84 ? 12.253 3.354 -6.577 1.00 78.38 84 LEU A CA 1
ATOM 585 C C . LEU A 1 84 ? 13.699 3.053 -6.972 1.00 78.38 84 LEU A C 1
ATOM 587 O O . LEU A 1 84 ? 13.963 2.649 -8.109 1.00 78.38 84 LEU A O 1
ATOM 591 N N . GLN A 1 85 ? 14.625 3.219 -6.028 1.00 72.75 85 GLN A N 1
ATOM 592 C CA . GLN A 1 85 ? 15.990 2.686 -6.131 1.00 72.75 85 GLN A CA 1
ATOM 593 C C . GLN A 1 85 ? 16.120 1.387 -5.300 1.00 72.75 85 GLN A C 1
ATOM 595 O O . GLN A 1 85 ? 15.113 0.777 -4.936 1.00 72.75 85 GLN A O 1
ATOM 600 N N . THR A 1 86 ? 17.333 0.902 -5.048 1.00 71.31 86 THR A N 1
ATOM 601 C CA . THR A 1 86 ? 17.567 -0.331 -4.273 1.00 71.31 86 THR A CA 1
ATOM 602 C C . THR A 1 86 ? 17.392 -0.095 -2.769 1.00 71.31 86 THR A C 1
ATOM 604 O O . THR A 1 86 ? 17.890 0.904 -2.264 1.00 71.31 86 THR A O 1
ATOM 607 N N . ASP A 1 87 ? 16.755 -1.049 -2.077 1.00 72.62 87 ASP A N 1
ATOM 608 C CA . ASP A 1 87 ? 16.588 -1.102 -0.614 1.00 72.62 87 ASP A CA 1
ATOM 609 C C . ASP A 1 87 ? 15.707 0.011 -0.019 1.00 72.62 87 ASP A C 1
ATOM 611 O O . ASP A 1 87 ? 16.028 0.572 1.027 1.00 72.62 87 ASP A O 1
ATOM 615 N N . HIS A 1 88 ? 14.576 0.304 -0.670 1.00 77.06 88 HIS A N 1
ATOM 616 C CA . HIS A 1 88 ? 13.589 1.261 -0.158 1.00 77.06 88 HIS A CA 1
ATOM 617 C C . HIS A 1 88 ? 12.359 0.589 0.433 1.00 77.06 88 HIS A C 1
ATOM 619 O O . HIS A 1 88 ? 11.912 -0.466 -0.037 1.00 77.06 88 HIS A O 1
ATOM 625 N N . ALA A 1 89 ? 11.791 1.267 1.426 1.00 82.12 89 ALA A N 1
ATOM 626 C CA . ALA A 1 89 ? 10.526 0.927 2.041 1.00 82.12 89 ALA A CA 1
ATOM 627 C C . ALA A 1 89 ? 9.451 1.979 1.731 1.00 82.12 89 ALA A C 1
ATOM 629 O O . ALA A 1 89 ? 9.663 3.189 1.871 1.00 82.12 89 ALA A O 1
ATOM 630 N N . PHE A 1 90 ? 8.258 1.502 1.382 1.00 88.69 90 PHE A N 1
ATOM 631 C CA . PHE A 1 90 ? 7.038 2.260 1.625 1.00 88.69 90 PHE A CA 1
ATOM 632 C C . PHE A 1 90 ? 6.544 1.937 3.022 1.00 88.69 90 PHE A C 1
ATOM 634 O O . PHE A 1 90 ? 6.485 0.769 3.404 1.00 88.69 90 PHE A O 1
ATOM 641 N N . THR A 1 91 ? 6.129 2.957 3.759 1.00 92.81 91 THR A N 1
ATOM 642 C CA . THR A 1 91 ? 5.357 2.775 4.981 1.00 92.81 91 THR A CA 1
ATOM 643 C C . THR A 1 91 ? 3.935 3.245 4.741 1.00 92.81 91 THR A C 1
ATOM 645 O O . THR A 1 91 ? 3.688 4.395 4.378 1.00 92.81 91 THR A O 1
ATOM 648 N N . LEU A 1 92 ? 2.998 2.329 4.943 1.00 93.81 92 LEU A N 1
ATOM 649 C CA . LEU A 1 92 ? 1.574 2.565 4.824 1.00 93.81 92 LEU A CA 1
ATOM 650 C C . LEU A 1 92 ? 0.962 2.551 6.219 1.00 93.81 92 LEU A C 1
ATOM 652 O O . LEU A 1 92 ? 0.962 1.525 6.893 1.00 93.81 92 LEU A O 1
ATOM 656 N N . THR A 1 93 ? 0.419 3.688 6.635 1.00 95.19 93 THR A N 1
ATOM 657 C CA . THR A 1 93 ? -0.285 3.820 7.910 1.00 95.19 93 THR A CA 1
ATOM 658 C C . THR A 1 93 ? -1.773 3.960 7.654 1.00 95.19 93 THR A C 1
ATOM 660 O O . THR A 1 93 ? -2.194 4.847 6.910 1.00 95.19 93 THR A O 1
ATOM 663 N N . VAL A 1 94 ? -2.566 3.122 8.314 1.00 94.44 94 VAL A N 1
ATOM 664 C CA . VAL A 1 94 ? -4.030 3.157 8.296 1.00 94.44 94 VAL A CA 1
ATOM 665 C C . VAL A 1 94 ? -4.524 3.484 9.696 1.00 94.44 94 VAL A C 1
ATOM 667 O O . VAL A 1 94 ? -4.040 2.908 10.664 1.00 94.44 94 VAL A O 1
ATOM 670 N N . ALA A 1 95 ? -5.474 4.404 9.819 1.00 94.81 95 ALA A N 1
ATOM 671 C CA . ALA A 1 95 ? -6.068 4.792 11.091 1.00 94.81 95 ALA A CA 1
ATOM 672 C C . ALA A 1 95 ? -7.591 4.853 10.978 1.00 94.81 95 ALA A C 1
ATOM 674 O O . ALA A 1 95 ? -8.136 5.419 10.026 1.00 94.81 95 ALA A O 1
ATOM 675 N N . ASN A 1 96 ? -8.287 4.305 11.970 1.00 93.75 96 ASN A N 1
ATOM 676 C CA . ASN A 1 96 ? -9.734 4.383 12.043 1.00 93.75 96 ASN A CA 1
ATOM 677 C C . ASN A 1 96 ? -10.163 5.576 12.909 1.00 93.75 96 ASN A C 1
ATOM 679 O O . ASN A 1 96 ? -10.072 5.534 14.132 1.00 93.75 96 ASN A O 1
ATOM 683 N N . HIS A 1 97 ? -10.657 6.649 12.289 1.00 92.25 97 HIS A N 1
ATOM 684 C CA . HIS A 1 97 ? -11.234 7.800 12.998 1.00 92.25 97 HIS A CA 1
ATOM 685 C C . HIS A 1 97 ? -12.770 7.775 13.016 1.00 92.25 97 HIS A C 1
ATOM 687 O O . HIS A 1 97 ? -13.398 8.757 13.417 1.00 92.25 97 HIS A O 1
ATOM 693 N N . THR A 1 98 ? -13.390 6.680 12.569 1.00 89.81 98 THR A N 1
ATOM 694 C CA . THR A 1 98 ? -14.843 6.507 12.612 1.00 89.81 98 THR A CA 1
ATOM 695 C C . THR A 1 98 ? -15.299 6.127 14.027 1.00 89.81 98 THR A C 1
ATOM 697 O O . THR A 1 98 ? -14.496 5.888 14.928 1.00 89.81 98 THR A O 1
ATOM 700 N N . SER A 1 99 ? -16.615 6.053 14.233 1.00 90.44 99 SER A N 1
ATOM 701 C CA . SER A 1 99 ? -17.211 5.537 15.472 1.00 90.44 99 SER A CA 1
ATOM 702 C C . SER A 1 99 ? -17.524 4.037 15.424 1.00 90.44 99 SER A C 1
ATOM 704 O O . SER A 1 99 ? -18.162 3.533 16.346 1.00 90.44 99 SER A O 1
ATOM 706 N N . SER A 1 100 ? -17.155 3.348 14.341 1.00 89.75 100 SER A N 1
ATOM 707 C CA . SER A 1 100 ? -17.441 1.927 14.112 1.00 89.75 100 SER A CA 1
ATOM 708 C C . SER A 1 100 ? -16.154 1.172 13.805 1.00 89.75 100 SER A C 1
ATOM 710 O O . SER A 1 100 ? -15.127 1.775 13.510 1.00 89.75 100 SER A O 1
ATOM 712 N N . ASN A 1 101 ? -16.201 -0.151 13.870 1.00 90.81 101 ASN A N 1
ATOM 713 C CA . ASN A 1 101 ? -15.050 -0.975 13.530 1.00 90.81 101 ASN A CA 1
ATOM 714 C C . ASN A 1 101 ? -14.886 -1.045 11.999 1.00 90.81 101 ASN A C 1
ATOM 716 O O . ASN A 1 101 ? -15.879 -1.040 11.271 1.00 90.81 101 ASN A O 1
ATOM 720 N N . ALA A 1 102 ? -13.646 -1.091 11.515 1.00 89.75 102 ALA A N 1
ATOM 721 C CA . ALA A 1 102 ? -13.304 -1.173 10.095 1.00 89.75 102 ALA A CA 1
ATOM 722 C C . ALA A 1 102 ? -12.482 -2.439 9.837 1.00 89.75 102 ALA A C 1
ATOM 724 O O . ALA A 1 102 ? -11.499 -2.663 10.535 1.00 89.75 102 ALA A O 1
ATOM 725 N N . VAL A 1 103 ? -12.848 -3.251 8.841 1.00 92.00 103 VAL A N 1
ATOM 726 C CA . VAL A 1 103 ? -12.152 -4.514 8.554 1.00 92.00 103 VAL A CA 1
ATOM 727 C C . VAL A 1 103 ? -11.209 -4.331 7.367 1.00 92.00 103 VAL A C 1
ATOM 729 O O . VAL A 1 103 ? -11.611 -4.050 6.243 1.00 92.00 103 VAL A O 1
ATOM 732 N N . LEU A 1 104 ? -9.916 -4.494 7.591 1.00 92.06 104 LEU A N 1
ATOM 733 C CA . LEU A 1 104 ? -8.921 -4.439 6.530 1.00 92.06 104 LEU A CA 1
ATOM 734 C C . LEU A 1 104 ? -8.843 -5.797 5.828 1.00 92.06 104 LEU A C 1
ATOM 736 O O . LEU A 1 104 ? -8.787 -6.835 6.477 1.00 92.06 104 LEU A O 1
ATOM 740 N N . ASP A 1 105 ? -8.833 -5.796 4.497 1.00 92.19 105 ASP A N 1
ATOM 741 C CA . ASP A 1 105 ? -8.831 -7.036 3.707 1.00 92.19 105 ASP A CA 1
ATOM 742 C C . ASP A 1 105 ? -7.485 -7.284 3.041 1.00 92.19 105 ASP A C 1
ATOM 744 O O . ASP A 1 105 ? -6.840 -8.305 3.295 1.00 92.19 105 ASP A O 1
ATOM 748 N N . ALA A 1 106 ? -7.047 -6.338 2.204 1.00 92.44 106 ALA A N 1
ATOM 749 C CA . ALA A 1 106 ? -5.869 -6.532 1.379 1.00 92.44 106 ALA A CA 1
ATOM 750 C C . ALA A 1 106 ? -5.147 -5.232 1.007 1.00 92.44 106 ALA A C 1
ATOM 752 O O . ALA A 1 106 ? -5.761 -4.191 0.774 1.00 92.44 106 ALA A O 1
ATOM 753 N N . ILE A 1 107 ? -3.831 -5.331 0.845 1.00 93.75 107 ILE A N 1
ATOM 754 C CA . ILE A 1 107 ? -3.007 -4.319 0.169 1.00 93.75 107 ILE A CA 1
ATOM 755 C C . ILE A 1 107 ? -2.819 -4.783 -1.276 1.00 93.75 107 ILE A C 1
ATOM 757 O O . ILE A 1 107 ? -2.472 -5.946 -1.483 1.00 93.75 107 ILE A O 1
ATOM 761 N N . ARG A 1 108 ? -3.056 -3.913 -2.264 1.00 93.06 108 ARG A N 1
ATOM 762 C CA . ARG A 1 108 ? -3.064 -4.299 -3.684 1.00 93.06 108 ARG A CA 1
ATOM 763 C C . ARG A 1 108 ? -2.209 -3.367 -4.522 1.00 93.06 108 ARG A C 1
ATOM 765 O O . ARG A 1 108 ? -2.324 -2.154 -4.410 1.00 93.06 108 ARG A O 1
ATOM 772 N N . PHE A 1 109 ? -1.332 -3.891 -5.354 1.00 91.81 109 PHE A N 1
ATOM 773 C CA . PHE A 1 109 ? -0.462 -3.037 -6.154 1.00 91.81 109 PHE A CA 1
ATOM 774 C C . PHE A 1 109 ? 0.018 -3.736 -7.405 1.00 91.81 109 PHE A C 1
ATOM 776 O O . PHE A 1 109 ? 0.146 -4.959 -7.426 1.00 91.81 109 PHE A O 1
ATOM 783 N N . ASP A 1 110 ? 0.391 -2.924 -8.385 1.00 91.44 110 ASP A N 1
ATOM 784 C CA . ASP A 1 110 ? 1.010 -3.407 -9.605 1.00 91.44 110 ASP A CA 1
ATOM 785 C C . ASP A 1 110 ? 2.480 -3.029 -9.551 1.00 91.44 110 ASP A C 1
ATOM 787 O O . ASP A 1 110 ? 2.861 -1.896 -9.216 1.00 91.44 110 ASP A O 1
ATOM 791 N N . PHE A 1 111 ? 3.336 -3.983 -9.887 1.00 90.44 111 PHE A N 1
ATOM 792 C CA . PHE A 1 111 ? 4.769 -3.778 -9.791 1.00 90.44 111 PHE A CA 1
ATOM 793 C C . PHE A 1 111 ? 5.509 -4.455 -10.931 1.00 90.44 111 PHE A C 1
ATOM 795 O O . PHE A 1 111 ? 5.300 -5.628 -11.237 1.00 90.44 111 PHE A O 1
ATOM 802 N N . VAL A 1 112 ? 6.469 -3.730 -11.511 1.00 89.50 112 VAL A N 1
ATOM 803 C CA . VAL A 1 112 ? 7.321 -4.263 -12.572 1.00 89.50 112 VAL A CA 1
ATOM 804 C C . VAL A 1 112 ? 8.803 -4.081 -12.261 1.00 89.50 112 VAL A C 1
ATOM 806 O O . VAL A 1 112 ? 9.292 -3.006 -11.894 1.00 89.50 112 VAL A O 1
ATOM 809 N N . ARG A 1 113 ? 9.567 -5.150 -12.496 1.00 88.81 113 ARG A N 1
ATOM 810 C CA . ARG A 1 113 ? 11.030 -5.122 -12.476 1.00 88.81 113 ARG A CA 1
ATOM 811 C C . ARG A 1 113 ? 11.567 -4.860 -13.881 1.00 88.81 113 ARG A C 1
ATOM 813 O O . ARG A 1 113 ? 11.661 -5.776 -14.691 1.00 88.81 113 ARG A O 1
A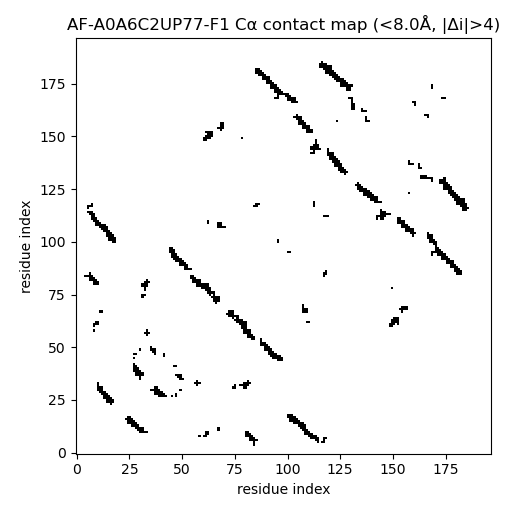TOM 820 N N . ARG A 1 114 ? 12.008 -3.631 -14.150 1.00 81.50 114 ARG A N 1
ATOM 821 C CA . ARG A 1 114 ? 12.422 -3.233 -15.506 1.00 81.50 114 ARG A CA 1
ATOM 822 C C . ARG A 1 114 ? 13.826 -3.667 -15.918 1.00 81.50 114 ARG A C 1
ATOM 824 O O . ARG A 1 114 ? 14.029 -4.091 -17.051 1.00 81.50 114 ARG A O 1
ATOM 831 N N . PHE A 1 115 ? 14.821 -3.546 -15.041 1.00 81.62 115 PHE A N 1
ATOM 832 C CA . PHE A 1 115 ? 16.215 -3.850 -15.388 1.00 81.62 115 PHE A CA 1
ATOM 833 C C . PHE A 1 115 ? 16.687 -5.136 -14.710 1.00 81.62 115 PHE A C 1
ATOM 835 O O . PHE A 1 115 ? 16.220 -5.488 -13.629 1.00 81.62 115 PHE A O 1
ATOM 842 N N . ASN A 1 116 ? 17.639 -5.842 -15.325 1.00 81.31 116 ASN A N 1
ATOM 843 C CA . ASN A 1 116 ? 18.200 -7.066 -14.737 1.00 81.31 116 ASN A CA 1
ATOM 844 C C . ASN A 1 116 ? 18.844 -6.807 -13.366 1.00 81.31 116 ASN A C 1
ATOM 846 O O . ASN A 1 116 ? 18.785 -7.652 -12.482 1.00 81.31 116 ASN A O 1
ATOM 850 N N . ASP A 1 117 ? 19.399 -5.617 -13.156 1.00 80.38 117 ASP A N 1
ATOM 851 C CA . ASP A 1 117 ? 20.012 -5.246 -11.875 1.00 80.38 117 ASP A CA 1
ATOM 852 C C . ASP A 1 117 ? 19.019 -4.549 -10.933 1.00 80.38 117 ASP A C 1
ATOM 854 O O . ASP A 1 117 ? 19.409 -4.146 -9.841 1.00 80.38 117 ASP A O 1
ATOM 858 N N . SER A 1 118 ? 17.758 -4.364 -11.339 1.00 82.44 118 SER A N 1
ATOM 859 C CA . SER A 1 118 ? 16.728 -3.884 -10.420 1.00 82.44 118 SER A CA 1
ATOM 860 C C . SER A 1 118 ? 16.517 -4.925 -9.307 1.00 82.44 118 SER A C 1
ATOM 862 O O . SER A 1 118 ? 16.573 -6.126 -9.603 1.00 82.44 118 SER A O 1
ATOM 864 N N . PRO A 1 119 ? 16.247 -4.483 -8.066 1.00 83.94 119 PRO A N 1
ATOM 865 C CA . PRO A 1 119 ? 15.676 -5.299 -7.006 1.00 83.94 119 PRO A CA 1
ATOM 866 C C . PRO A 1 119 ? 14.599 -6.251 -7.504 1.00 83.94 119 PRO A C 1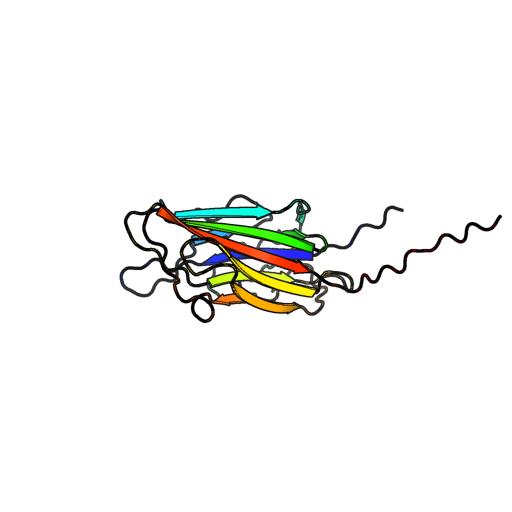
ATOM 868 O O . PRO A 1 119 ? 13.815 -5.936 -8.402 1.00 83.94 119 PRO A O 1
ATOM 871 N N . GLU A 1 120 ? 14.596 -7.436 -6.920 1.00 89.75 120 GLU A N 1
ATOM 872 C CA . GLU A 1 120 ? 13.743 -8.535 -7.357 1.00 89.75 120 GLU A CA 1
ATOM 873 C C . GLU A 1 120 ? 12.930 -9.134 -6.223 1.00 89.75 120 GLU A C 1
ATOM 875 O O . GLU A 1 120 ? 12.021 -9.897 -6.501 1.00 89.75 120 GLU A O 1
ATOM 880 N N . ASN A 1 121 ? 13.193 -8.766 -4.971 1.00 92.00 121 ASN A N 1
ATOM 881 C CA . ASN A 1 121 ? 12.434 -9.245 -3.828 1.00 92.00 121 ASN A CA 1
ATOM 882 C C . ASN A 1 121 ? 11.426 -8.187 -3.394 1.00 92.00 121 ASN A C 1
ATOM 884 O O . ASN A 1 121 ? 11.800 -7.030 -3.190 1.00 92.00 121 ASN A O 1
ATOM 888 N N . ILE A 1 122 ? 10.184 -8.613 -3.190 1.00 92.56 122 ILE A N 1
ATOM 889 C CA . ILE A 1 122 ? 9.154 -7.844 -2.494 1.00 92.56 122 ILE A CA 1
ATOM 890 C C . ILE A 1 122 ? 8.887 -8.529 -1.162 1.00 92.56 122 ILE A C 1
ATOM 892 O O . ILE A 1 122 ? 8.595 -9.727 -1.122 1.00 92.56 122 ILE A O 1
ATOM 896 N N . LEU A 1 123 ? 8.970 -7.760 -0.082 1.00 94.94 123 LEU A N 1
ATOM 897 C CA . LEU A 1 123 ? 8.531 -8.152 1.248 1.00 94.94 123 LEU A CA 1
ATOM 898 C C . LEU A 1 123 ? 7.465 -7.165 1.710 1.00 94.94 123 LEU A C 1
ATOM 900 O O . LEU A 1 123 ? 7.734 -5.970 1.785 1.00 94.94 123 LEU A O 1
ATOM 904 N N . VAL A 1 124 ? 6.278 -7.664 2.035 1.00 95.56 124 VAL A N 1
ATOM 905 C CA . VAL A 1 124 ? 5.240 -6.874 2.701 1.00 95.56 124 VAL A CA 1
ATOM 906 C C . VAL A 1 124 ? 5.068 -7.407 4.107 1.00 95.56 124 VAL A C 1
ATOM 908 O O . VAL A 1 124 ? 4.893 -8.613 4.283 1.00 95.56 124 VAL A O 1
ATOM 911 N N . SER A 1 125 ? 5.105 -6.517 5.088 1.00 96.69 125 SER A N 1
ATOM 912 C CA . SER A 1 125 ? 4.992 -6.848 6.504 1.00 96.69 125 SER A CA 1
ATOM 913 C C . SER A 1 125 ? 3.973 -5.942 7.175 1.00 96.69 125 SER A C 1
ATOM 915 O O . SER A 1 125 ? 3.899 -4.750 6.883 1.00 96.69 125 SER A O 1
ATOM 917 N N . TYR A 1 126 ? 3.220 -6.490 8.118 1.00 97.19 126 TYR A N 1
ATOM 918 C CA . TYR A 1 126 ? 2.661 -5.699 9.204 1.00 97.19 126 TYR A CA 1
ATOM 919 C C . TYR A 1 126 ? 3.796 -5.409 10.187 1.00 97.19 126 TYR A C 1
ATOM 921 O O . TYR A 1 126 ? 4.547 -6.319 10.517 1.00 97.19 126 TYR A O 1
ATOM 929 N N . GLU A 1 127 ? 3.962 -4.162 10.614 1.00 96.81 127 GLU A N 1
ATOM 930 C CA . GLU A 1 127 ? 5.075 -3.741 11.478 1.00 96.81 127 GLU A CA 1
ATOM 931 C C . GLU A 1 127 ? 4.615 -3.474 12.912 1.00 96.81 127 GLU A C 1
ATOM 933 O O . GLU A 1 127 ? 5.279 -3.857 13.878 1.00 96.81 127 GLU A O 1
ATOM 938 N N . SER A 1 128 ? 3.492 -2.767 13.065 1.00 97.38 128 SER A N 1
ATOM 939 C CA . SER A 1 128 ? 2.972 -2.351 14.370 1.00 97.38 128 SER A CA 1
ATOM 940 C C . SER A 1 128 ? 1.527 -1.858 14.285 1.00 97.38 128 SER A C 1
ATOM 942 O O . SER A 1 128 ? 1.021 -1.588 13.196 1.00 97.38 128 SER A O 1
ATOM 944 N N . GLY A 1 129 ? 0.882 -1.694 15.444 1.00 96.38 129 GLY A N 1
ATOM 945 C CA . GLY A 1 129 ? -0.494 -1.212 15.557 1.00 96.38 129 GLY A CA 1
ATOM 946 C C . GLY A 1 129 ? -1.371 -2.158 16.369 1.00 96.38 129 GLY A C 1
ATOM 947 O O . GLY A 1 129 ? -0.895 -2.805 17.304 1.00 96.38 129 GLY A O 1
ATOM 948 N N . ASN A 1 130 ? -2.645 -2.221 15.995 1.00 97.31 130 ASN A N 1
ATOM 949 C CA . ASN A 1 130 ? -3.697 -2.911 16.735 1.00 97.31 130 ASN A CA 1
ATOM 950 C C . ASN A 1 130 ? -4.155 -4.246 16.118 1.00 97.31 130 ASN A C 1
ATOM 952 O O . ASN A 1 130 ? -5.004 -4.897 16.706 1.00 97.31 130 ASN A O 1
ATOM 956 N N . LEU A 1 131 ? -3.601 -4.675 14.978 1.00 95.69 131 LEU A N 1
ATOM 957 C CA . LEU A 1 131 ? -4.061 -5.886 14.271 1.00 95.69 131 LEU A CA 1
ATOM 958 C C . LEU A 1 131 ? -3.378 -7.184 14.725 1.00 95.69 131 LEU A C 1
ATOM 960 O O . LEU A 1 131 ? -3.894 -8.278 14.530 1.00 95.69 131 LEU A O 1
ATOM 964 N N . ASP A 1 132 ? -2.174 -7.097 15.284 1.00 93.38 132 ASP A N 1
ATOM 965 C CA . ASP A 1 132 ? -1.468 -8.271 15.800 1.00 93.38 132 ASP A CA 1
ATOM 966 C C . ASP A 1 132 ? -0.307 -7.880 16.723 1.00 93.38 132 ASP A C 1
ATOM 968 O O . ASP A 1 132 ? 0.058 -6.704 16.860 1.00 93.38 132 ASP A O 1
ATOM 972 N N . ALA A 1 133 ? 0.305 -8.893 17.333 1.00 82.50 133 ALA A N 1
ATOM 973 C CA . ALA A 1 133 ? 1.496 -8.774 18.150 1.00 82.50 133 ALA A CA 1
ATOM 974 C C . ALA A 1 133 ? 2.774 -8.702 17.289 1.00 82.50 133 ALA A C 1
ATOM 976 O O . ALA A 1 133 ? 3.379 -9.716 16.949 1.00 82.50 133 ALA A O 1
ATOM 977 N N . GLY A 1 134 ? 3.242 -7.478 17.035 1.00 85.62 134 GLY A N 1
ATOM 978 C CA . GLY A 1 134 ? 4.564 -7.200 16.460 1.00 85.62 134 GLY A CA 1
ATOM 979 C C . GLY A 1 134 ? 4.672 -7.426 14.948 1.00 85.62 134 GLY A C 1
ATOM 980 O O . GLY A 1 134 ? 3.651 -7.567 14.279 1.00 85.62 134 GLY A O 1
ATOM 981 N N . PRO A 1 135 ? 5.902 -7.425 14.398 1.00 95.12 135 PRO A N 1
ATOM 982 C CA . PRO A 1 135 ? 6.092 -7.546 12.962 1.00 95.12 135 PRO A CA 1
ATOM 983 C C . PRO A 1 135 ? 5.726 -8.936 12.430 1.00 95.12 135 PRO A C 1
ATOM 985 O O . PRO A 1 135 ? 6.267 -9.943 12.894 1.00 95.12 135 PRO A O 1
ATOM 988 N N . VAL A 1 136 ? 4.855 -8.988 11.422 1.00 96.88 136 VAL A N 1
ATOM 989 C CA . VAL A 1 136 ? 4.391 -10.221 10.773 1.00 96.88 136 VAL A CA 1
ATOM 990 C C . VAL A 1 136 ? 4.594 -10.107 9.258 1.00 96.88 136 VAL A C 1
ATOM 992 O O . VAL A 1 136 ? 4.030 -9.198 8.644 1.00 96.88 136 VAL A O 1
ATOM 995 N N . PRO A 1 137 ? 5.366 -11.008 8.619 1.00 97.06 137 PRO A N 1
ATOM 996 C CA . PRO A 1 137 ? 5.482 -11.025 7.167 1.00 97.06 137 PRO A CA 1
ATOM 997 C C . PRO A 1 137 ? 4.155 -11.473 6.539 1.00 97.06 137 PRO A C 1
ATOM 999 O O . PRO A 1 137 ? 3.621 -12.529 6.871 1.00 97.06 137 PRO A O 1
ATOM 1002 N N . LEU A 1 138 ? 3.642 -10.674 5.609 1.00 96.12 138 LEU A N 1
ATOM 1003 C CA . LEU A 1 138 ? 2.377 -10.901 4.905 1.00 96.12 138 LEU A CA 1
ATOM 1004 C C . LEU A 1 138 ? 2.598 -11.484 3.506 1.00 96.12 138 LEU A C 1
ATOM 1006 O O . LEU A 1 138 ? 1.857 -12.360 3.071 1.00 96.12 138 LEU A O 1
ATOM 1010 N N . LEU A 1 139 ? 3.640 -11.021 2.813 1.00 96.62 139 LEU A N 1
ATOM 1011 C CA . LEU A 1 139 ? 4.047 -11.500 1.493 1.00 96.62 139 LEU A CA 1
ATOM 1012 C C . LEU A 1 139 ? 5.571 -11.505 1.404 1.00 96.62 139 LEU A C 1
ATOM 1014 O O . LEU A 1 139 ? 6.211 -10.528 1.775 1.00 96.62 139 LEU A O 1
ATOM 1018 N N . SER A 1 140 ? 6.151 -12.560 0.834 1.00 96.75 140 SER A N 1
ATOM 1019 C CA . SER A 1 140 ? 7.545 -12.567 0.389 1.00 96.75 140 SER A CA 1
ATOM 1020 C C . SER A 1 140 ? 7.637 -13.257 -0.965 1.00 96.75 140 SER A C 1
ATOM 1022 O O . SER A 1 140 ? 7.263 -14.423 -1.094 1.00 96.75 140 SER A O 1
ATOM 1024 N N . THR A 1 141 ? 8.083 -12.534 -1.990 1.00 95.88 141 THR A N 1
ATOM 1025 C CA . THR A 1 141 ? 8.117 -13.058 -3.359 1.00 95.88 141 THR A CA 1
ATOM 1026 C C . THR A 1 141 ? 9.256 -12.473 -4.185 1.00 95.88 141 THR A C 1
ATOM 1028 O O . THR A 1 141 ? 9.792 -11.410 -3.873 1.00 95.88 141 THR A O 1
ATOM 1031 N N . ASN A 1 142 ? 9.608 -13.192 -5.252 1.00 93.06 142 ASN A N 1
ATOM 1032 C CA . ASN A 1 142 ? 10.556 -12.754 -6.265 1.00 93.06 142 ASN A CA 1
ATOM 1033 C C . ASN A 1 142 ? 9.823 -12.322 -7.538 1.00 93.06 142 ASN A C 1
ATOM 1035 O O . ASN A 1 142 ? 8.927 -13.019 -8.012 1.00 93.06 142 ASN A O 1
ATOM 1039 N N . VAL A 1 143 ? 10.260 -11.216 -8.132 1.00 90.00 143 VAL A N 1
ATOM 1040 C CA . VAL A 1 143 ? 9.695 -10.643 -9.352 1.00 90.00 143 VAL A CA 1
ATOM 1041 C C . VAL A 1 143 ? 10.649 -10.849 -10.518 1.00 90.00 143 VAL A C 1
ATOM 1043 O O . VAL A 1 143 ? 11.817 -10.434 -10.510 1.00 90.00 143 VAL A O 1
ATOM 1046 N N . LEU A 1 144 ? 10.128 -11.495 -11.557 1.00 87.50 144 LEU A N 1
ATOM 1047 C CA . LEU A 1 144 ? 10.848 -11.694 -12.806 1.00 87.50 144 LEU A CA 1
ATOM 1048 C C . LEU A 1 144 ? 11.017 -10.364 -13.543 1.00 87.50 144 LEU A C 1
ATOM 1050 O O . LEU A 1 144 ? 10.174 -9.474 -13.463 1.00 87.50 144 LEU A O 1
ATOM 1054 N N . ASN A 1 145 ? 12.125 -10.231 -14.273 1.00 84.06 145 ASN A N 1
ATOM 1055 C CA . ASN A 1 145 ? 12.326 -9.067 -15.124 1.00 84.06 145 ASN A CA 1
ATOM 1056 C C . ASN A 1 145 ? 11.233 -9.005 -16.204 1.00 84.06 145 ASN A C 1
ATOM 1058 O O . ASN A 1 145 ? 10.971 -9.997 -16.885 1.00 84.06 145 ASN A O 1
ATOM 1062 N N . ASN A 1 146 ? 10.648 -7.825 -16.378 1.00 81.06 146 ASN A N 1
ATOM 1063 C CA . ASN A 1 146 ? 9.760 -7.496 -17.476 1.00 81.06 146 ASN A CA 1
ATOM 1064 C C . ASN A 1 146 ? 10.154 -6.109 -18.008 1.00 81.06 146 ASN A C 1
ATOM 1066 O O . ASN A 1 146 ? 10.111 -5.112 -17.290 1.00 81.06 146 ASN A O 1
ATOM 1070 N N . SER A 1 147 ? 10.572 -6.047 -19.274 1.00 77.56 147 SER A N 1
ATOM 1071 C CA . SER A 1 147 ? 11.079 -4.821 -19.903 1.00 77.56 147 SER A CA 1
ATOM 1072 C C . SER A 1 147 ? 9.982 -3.864 -20.383 1.00 77.56 147 SER A C 1
ATOM 1074 O O . SER A 1 147 ? 10.291 -2.882 -21.057 1.00 77.56 147 SER A O 1
ATOM 1076 N N . THR A 1 148 ? 8.716 -4.166 -20.102 1.00 82.12 148 THR A N 1
ATOM 1077 C CA . THR A 1 148 ? 7.570 -3.360 -20.529 1.00 82.12 148 THR A CA 1
ATOM 1078 C C . THR A 1 148 ? 7.543 -2.027 -19.781 1.00 82.12 148 THR A C 1
ATOM 1080 O O . THR A 1 148 ? 7.649 -1.991 -18.559 1.00 82.12 148 THR A O 1
ATOM 1083 N N . GLU A 1 149 ? 7.441 -0.920 -20.523 1.00 79.00 149 GLU A N 1
ATOM 1084 C CA . GLU A 1 149 ? 7.361 0.431 -19.943 1.00 79.00 149 GLU A CA 1
ATOM 1085 C C . GLU A 1 149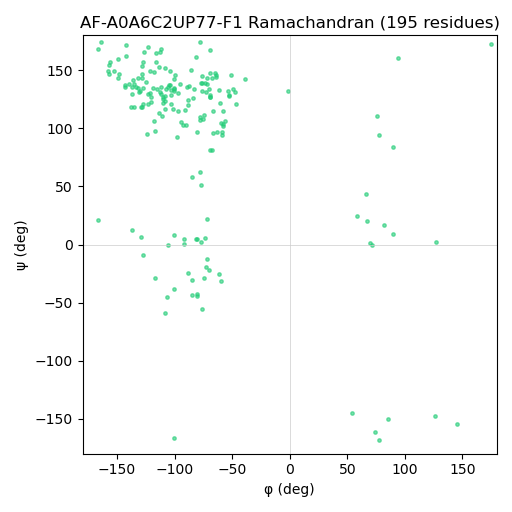 ? 5.928 0.816 -19.567 1.00 79.00 149 GLU A C 1
ATOM 1087 O O . GLU A 1 149 ? 5.712 1.584 -18.641 1.00 79.00 149 GLU A O 1
ATOM 1092 N N . THR A 1 150 ? 4.945 0.303 -20.297 1.00 85.50 150 THR A N 1
ATOM 1093 C CA . THR A 1 150 ? 3.524 0.604 -20.106 1.00 85.50 150 THR A CA 1
ATOM 1094 C C . THR A 1 150 ? 2.707 -0.608 -20.511 1.00 85.50 150 THR A C 1
ATOM 1096 O O . THR A 1 150 ? 3.047 -1.246 -21.512 1.00 85.50 150 THR A O 1
ATOM 1099 N N . GLY A 1 151 ? 1.622 -0.898 -19.809 1.00 88.19 151 GLY A N 1
ATOM 1100 C CA . GLY A 1 151 ? 0.750 -2.030 -20.108 1.00 88.19 151 GLY A CA 1
ATOM 1101 C C . GLY A 1 151 ? 0.191 -2.624 -18.827 1.00 88.19 151 GLY A C 1
ATOM 1102 O O . GLY A 1 151 ? 0.098 -1.927 -17.832 1.00 88.19 151 GLY A O 1
ATOM 1103 N N . ASP A 1 152 ? -0.154 -3.900 -18.869 1.00 90.31 152 ASP A N 1
ATOM 1104 C CA . ASP A 1 152 ? -0.552 -4.686 -17.701 1.00 90.31 152 ASP A CA 1
ATOM 1105 C C . ASP A 1 152 ? 0.720 -5.083 -16.931 1.00 90.31 152 ASP A C 1
ATOM 1107 O O . ASP A 1 152 ? 1.597 -5.796 -17.449 1.00 90.31 152 ASP A O 1
ATOM 1111 N N . TYR A 1 153 ? 0.899 -4.484 -15.755 1.00 91.25 153 TYR A N 1
ATOM 1112 C CA . TYR A 1 153 ? 1.982 -4.841 -14.847 1.00 91.25 153 TYR A CA 1
ATOM 1113 C C . TYR A 1 153 ? 1.543 -6.010 -13.965 1.00 91.25 153 TYR A C 1
ATOM 1115 O O . TYR A 1 153 ? 0.378 -6.105 -13.624 1.00 91.25 153 TYR A O 1
ATOM 1123 N N . PRO A 1 154 ? 2.471 -6.877 -13.520 1.00 91.69 154 PRO A N 1
ATOM 1124 C CA . PRO A 1 154 ? 2.116 -7.947 -12.599 1.00 91.69 154 PRO A CA 1
ATOM 1125 C C . PRO A 1 154 ? 1.380 -7.448 -11.349 1.00 91.69 154 PRO A C 1
ATOM 1127 O O . PRO A 1 154 ? 1.892 -6.591 -10.620 1.00 91.69 154 PRO A O 1
ATOM 1130 N N . ASP A 1 155 ? 0.235 -8.074 -11.101 1.00 92.06 155 ASP A N 1
ATOM 1131 C CA . ASP A 1 155 ? -0.625 -7.848 -9.947 1.00 92.06 155 ASP A CA 1
ATOM 1132 C C . ASP A 1 155 ? -0.085 -8.497 -8.670 1.00 92.06 155 ASP A C 1
ATOM 1134 O O . ASP A 1 155 ? 0.348 -9.657 -8.664 1.00 92.06 155 ASP A O 1
ATOM 1138 N N . PHE A 1 156 ? -0.196 -7.781 -7.552 1.00 92.88 156 PHE A N 1
ATOM 1139 C CA . PHE A 1 156 ? 0.080 -8.307 -6.219 1.00 92.88 156 PHE A CA 1
ATOM 1140 C C . PHE A 1 156 ? -1.076 -8.011 -5.268 1.00 92.88 156 PHE A C 1
ATOM 1142 O O . PHE A 1 156 ? -1.355 -6.858 -4.947 1.00 92.88 156 PHE A O 1
ATOM 1149 N N . ASP A 1 157 ? -1.687 -9.078 -4.753 1.00 93.25 157 ASP A N 1
ATOM 1150 C CA . ASP A 1 157 ? -2.728 -9.029 -3.728 1.00 93.25 157 ASP A CA 1
ATOM 1151 C C . ASP A 1 157 ? -2.203 -9.597 -2.405 1.00 93.25 157 ASP A C 1
ATOM 1153 O O . ASP A 1 157 ? -1.977 -10.801 -2.260 1.00 93.25 157 ASP A O 1
ATOM 1157 N N . VAL A 1 158 ? -2.019 -8.731 -1.410 1.00 94.31 158 VAL A N 1
ATOM 1158 C CA . VAL A 1 158 ? -1.568 -9.113 -0.067 1.00 94.31 158 VAL A CA 1
ATOM 1159 C C . VAL A 1 158 ? -2.775 -9.222 0.851 1.00 94.31 158 VAL A C 1
ATOM 1161 O O . VAL A 1 158 ? -3.196 -8.232 1.448 1.00 94.31 158 VAL A O 1
ATOM 1164 N N . LEU A 1 159 ? -3.332 -10.428 0.960 1.00 93.69 159 LEU A N 1
ATOM 1165 C CA . LEU A 1 159 ? -4.426 -10.722 1.888 1.00 93.69 159 LEU A CA 1
ATOM 1166 C C . LEU A 1 159 ? -3.925 -10.688 3.339 1.00 93.69 159 LEU A C 1
ATOM 1168 O O . LEU A 1 159 ? -2.898 -11.290 3.652 1.00 93.69 159 LEU A O 1
ATOM 1172 N N . LEU A 1 160 ? -4.665 -10.023 4.229 1.00 94.56 160 LEU A N 1
ATOM 1173 C CA . LEU A 1 160 ? -4.263 -9.860 5.630 1.00 94.56 160 LEU A CA 1
ATOM 1174 C C . LEU A 1 160 ? -4.660 -11.053 6.510 1.00 94.56 160 LEU A C 1
ATOM 1176 O O . LEU A 1 160 ? -3.853 -11.541 7.299 1.00 94.56 160 LEU A O 1
ATOM 1180 N N . SER A 1 161 ? -5.885 -11.557 6.341 1.00 94.25 161 SER A N 1
ATOM 1181 C CA . SER A 1 161 ? -6.468 -12.605 7.196 1.00 94.25 161 SER A CA 1
ATOM 1182 C C . SER A 1 161 ? -5.736 -13.958 7.220 1.00 94.25 161 SER A C 1
ATOM 1184 O O . SER A 1 161 ? -5.853 -14.653 8.228 1.00 94.25 161 SER A O 1
ATOM 1186 N N . PRO A 1 162 ? -4.965 -14.381 6.194 1.00 95.19 162 PRO A N 1
ATOM 1187 C CA . PRO A 1 162 ? -4.172 -15.606 6.306 1.00 95.19 162 PRO A CA 1
ATOM 1188 C C . PRO A 1 162 ? -2.984 -15.494 7.271 1.00 95.19 162 PRO A C 1
ATOM 1190 O O . PRO A 1 162 ? -2.486 -16.526 7.723 1.00 95.19 162 PRO A O 1
ATOM 1193 N N . SER A 1 163 ? -2.517 -14.274 7.552 1.00 95.81 163 SER A N 1
ATOM 1194 C CA . SER A 1 163 ? -1.274 -14.025 8.293 1.00 95.81 163 SER A CA 1
ATOM 1195 C C . SER A 1 163 ? -1.490 -13.294 9.618 1.00 95.81 163 SER A C 1
ATOM 1197 O O . SER A 1 163 ? -0.695 -13.493 10.532 1.00 95.81 163 SER A O 1
ATOM 1199 N N . LEU A 1 164 ? -2.537 -12.470 9.732 1.00 95.88 164 LEU A N 1
ATOM 1200 C CA . LEU A 1 164 ? -2.873 -11.730 10.950 1.00 95.88 164 LEU A CA 1
ATOM 1201 C C . LEU A 1 164 ? -4.002 -12.412 11.725 1.00 95.88 164 LEU A C 1
ATOM 1203 O O . LEU A 1 164 ? -4.960 -12.916 11.136 1.00 95.88 164 LEU A O 1
ATOM 1207 N N . ASN A 1 165 ? -3.903 -12.393 13.053 1.00 95.62 165 ASN A N 1
ATOM 1208 C CA . ASN A 1 165 ? -4.949 -12.912 13.938 1.00 95.62 165 ASN A CA 1
ATOM 1209 C C . ASN A 1 165 ? -6.171 -11.987 14.027 1.00 95.62 165 ASN A C 1
ATOM 1211 O O . ASN A 1 165 ? -7.279 -12.468 14.273 1.00 95.62 165 ASN A O 1
ATOM 1215 N N . ASP A 1 166 ? -5.966 -10.683 13.845 1.00 95.94 166 ASP A N 1
ATOM 1216 C CA . ASP A 1 166 ? -7.010 -9.668 13.783 1.00 95.94 166 ASP A CA 1
ATOM 1217 C C . ASP A 1 166 ? -6.828 -8.823 12.514 1.00 95.94 166 ASP A C 1
ATOM 1219 O O . ASP A 1 166 ? -5.720 -8.551 12.052 1.00 95.94 166 ASP A O 1
ATOM 1223 N N . THR A 1 167 ? -7.941 -8.432 11.911 1.00 95.25 167 THR A N 1
ATOM 1224 C CA . THR A 1 167 ? -7.981 -7.548 10.742 1.00 95.25 167 THR A CA 1
ATOM 1225 C C . THR A 1 167 ? -8.938 -6.381 10.958 1.00 95.25 167 THR A C 1
ATOM 1227 O O . THR A 1 167 ? -9.210 -5.624 10.031 1.00 95.25 167 THR A O 1
ATOM 1230 N N . GLU A 1 168 ? -9.485 -6.232 12.159 1.00 95.31 168 GLU A N 1
ATOM 1231 C CA . GLU A 1 168 ? -10.466 -5.224 12.514 1.00 95.31 168 GLU A CA 1
ATOM 1232 C C . GLU A 1 168 ? -9.800 -4.091 13.303 1.00 95.31 168 GLU A C 1
ATOM 1234 O O . GLU A 1 168 ? -9.224 -4.298 14.361 1.00 95.31 168 GLU A O 1
ATOM 1239 N N . LEU A 1 169 ? -9.883 -2.863 12.790 1.00 95.12 169 LEU A N 1
ATOM 1240 C CA . LEU A 1 169 ? -9.519 -1.660 13.532 1.00 95.12 169 LEU A CA 1
ATOM 1241 C C . LEU A 1 169 ? -10.758 -1.122 14.240 1.00 95.12 169 LEU A C 1
ATOM 1243 O O . LEU A 1 169 ? -11.692 -0.648 13.586 1.00 95.12 169 LEU A O 1
ATOM 1247 N N . ALA A 1 170 ? -10.759 -1.116 15.566 1.00 95.44 170 ALA A N 1
ATOM 1248 C CA . ALA A 1 170 ? -11.747 -0.400 16.359 1.00 95.44 170 ALA A CA 1
ATOM 1249 C C . ALA A 1 170 ? -11.568 1.132 16.223 1.00 95.44 170 ALA A C 1
ATOM 1251 O O . ALA A 1 170 ? -10.553 1.612 15.702 1.00 95.44 170 ALA A O 1
ATOM 1252 N N . PRO A 1 171 ? -12.538 1.948 16.680 1.00 94.75 171 PRO A N 1
ATOM 1253 C CA . PRO A 1 171 ? -12.382 3.394 16.729 1.00 94.75 171 PRO A CA 1
ATOM 1254 C C . PRO A 1 171 ? -11.072 3.809 17.395 1.00 94.75 171 PRO A C 1
ATOM 1256 O O . PRO A 1 171 ? -10.744 3.344 18.484 1.00 94.75 171 PRO A O 1
ATOM 1259 N N . THR A 1 172 ? -10.369 4.751 16.769 1.00 96.00 172 THR A N 1
ATOM 1260 C CA . THR A 1 172 ? -9.074 5.325 17.179 1.00 96.00 172 THR A CA 1
ATOM 1261 C C . THR A 1 172 ? -7.849 4.419 17.035 1.00 96.00 172 THR A C 1
ATOM 1263 O O . THR A 1 172 ? -6.738 4.872 17.310 1.00 96.00 172 THR A O 1
ATOM 1266 N N . GLU A 1 173 ? -8.018 3.185 16.562 1.00 97.06 173 GLU A N 1
ATOM 1267 C CA . GLU A 1 173 ? -6.912 2.257 16.330 1.00 97.06 173 GLU A CA 1
ATOM 1268 C C . GLU A 1 173 ? -6.199 2.500 14.997 1.00 97.06 173 GLU A C 1
ATOM 1270 O O . GLU A 1 173 ? -6.727 3.148 14.084 1.00 97.06 173 GLU A O 1
ATOM 1275 N N . SER A 1 174 ? -4.977 1.979 14.883 1.00 96.94 174 SER A N 1
ATOM 1276 C CA . SER A 1 174 ? -4.172 2.093 13.671 1.00 96.94 174 SER A CA 1
ATOM 1277 C C . SER A 1 174 ? -3.367 0.833 13.363 1.00 96.94 174 SER A C 1
ATOM 1279 O O . SER A 1 174 ? -3.153 -0.030 14.212 1.00 96.94 174 SER A O 1
ATOM 1281 N N . ALA A 1 175 ? -2.917 0.737 12.117 1.00 97.06 175 ALA A N 1
ATOM 1282 C CA . ALA A 1 175 ? -2.030 -0.301 11.621 1.00 97.06 175 ALA A CA 1
ATOM 1283 C C . ALA A 1 175 ? -0.943 0.322 10.745 1.00 97.06 175 ALA A C 1
ATOM 1285 O O . ALA A 1 175 ? -1.209 1.247 9.974 1.00 97.06 175 ALA A O 1
ATOM 1286 N N . VAL A 1 176 ? 0.275 -0.197 10.860 1.00 96.69 176 VAL A N 1
ATOM 1287 C CA . VAL A 1 176 ? 1.427 0.213 10.059 1.00 96.69 176 VAL A CA 1
ATOM 1288 C C . VAL A 1 176 ? 1.940 -0.992 9.291 1.00 96.69 176 VAL A C 1
ATOM 1290 O O . VAL A 1 176 ? 2.253 -2.026 9.882 1.00 96.69 176 VAL A O 1
ATOM 1293 N N . PHE A 1 177 ? 2.064 -0.829 7.981 1.00 96.12 177 PHE A N 1
ATOM 1294 C CA . PHE A 1 177 ? 2.602 -1.820 7.063 1.00 96.12 177 PHE A CA 1
ATOM 1295 C C . PHE A 1 177 ? 3.862 -1.287 6.386 1.00 96.12 177 PHE A C 1
ATOM 1297 O O . PHE A 1 177 ? 3.982 -0.087 6.128 1.00 96.12 177 PHE A O 1
ATOM 1304 N N . SER A 1 178 ? 4.780 -2.191 6.066 1.00 94.62 178 SER A N 1
ATOM 1305 C CA . SER A 1 178 ? 5.998 -1.915 5.313 1.00 94.62 178 SER A CA 1
ATOM 1306 C C . SER A 1 178 ? 6.002 -2.719 4.021 1.00 94.62 178 SER A C 1
ATOM 1308 O O . SER A 1 178 ? 5.691 -3.908 4.037 1.00 94.62 178 SER A O 1
ATOM 1310 N N . ILE A 1 179 ? 6.359 -2.081 2.909 1.00 92.88 179 ILE A N 1
ATOM 1311 C CA . ILE A 1 179 ? 6.609 -2.734 1.620 1.00 92.88 179 ILE A CA 1
ATOM 1312 C C . ILE A 1 179 ? 8.067 -2.467 1.267 1.00 92.88 179 ILE A C 1
ATOM 1314 O O . ILE A 1 179 ? 8.418 -1.350 0.891 1.00 92.88 179 ILE A O 1
ATOM 1318 N N . VAL A 1 180 ? 8.911 -3.486 1.395 1.00 91.62 180 VAL A N 1
ATOM 1319 C CA . VAL A 1 180 ? 10.349 -3.418 1.134 1.00 91.62 180 VAL A CA 1
ATOM 1320 C C . VAL A 1 180 ? 10.664 -4.063 -0.205 1.00 91.62 180 VAL A C 1
ATOM 1322 O O . VAL A 1 180 ? 10.309 -5.216 -0.458 1.00 91.62 180 VAL A O 1
ATOM 1325 N N . ILE A 1 181 ? 11.394 -3.327 -1.038 1.00 88.12 181 ILE A N 1
ATOM 1326 C CA . ILE A 1 181 ? 11.840 -3.773 -2.356 1.00 88.12 181 ILE A CA 1
ATOM 1327 C C . ILE A 1 181 ? 13.370 -3.896 -2.346 1.00 88.12 181 ILE A C 1
ATOM 1329 O O . ILE A 1 181 ? 14.076 -2.897 -2.207 1.00 88.12 181 ILE A O 1
ATOM 1333 N N . SER A 1 182 ? 13.899 -5.117 -2.473 1.00 89.31 182 SER A N 1
ATOM 1334 C CA . SER A 1 182 ? 15.328 -5.404 -2.230 1.00 89.31 182 SER A CA 1
ATOM 1335 C C . SER A 1 182 ? 15.952 -6.439 -3.180 1.00 89.31 182 SER A C 1
ATOM 1337 O O . SER A 1 182 ? 15.284 -7.087 -3.993 1.00 89.31 182 SER A O 1
ATOM 1339 N N . GLY A 1 183 ? 17.274 -6.600 -3.099 1.00 84.81 183 GLY A N 1
ATOM 1340 C CA . GLY A 1 183 ? 18.049 -7.541 -3.917 1.00 84.81 183 GLY A CA 1
ATOM 1341 C C . GLY A 1 183 ? 18.461 -6.988 -5.286 1.00 84.81 183 GLY A C 1
ATOM 1342 O O . GLY A 1 183 ? 18.672 -5.787 -5.445 1.00 84.81 183 GLY A O 1
ATOM 1343 N N . GLY A 1 184 ? 18.588 -7.875 -6.281 1.00 74.31 184 GLY A N 1
ATOM 1344 C CA . GLY A 1 184 ? 19.129 -7.555 -7.607 1.00 74.31 184 GLY A CA 1
ATOM 1345 C C . GLY A 1 184 ? 20.632 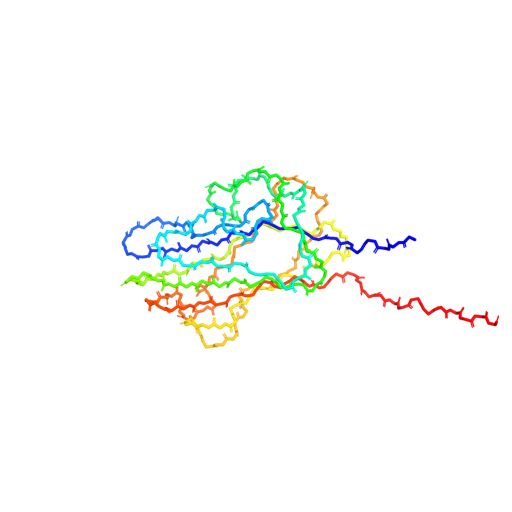-7.844 -7.732 1.00 74.31 184 GLY A C 1
ATOM 1346 O O . GLY A 1 184 ? 21.357 -7.966 -6.746 1.00 74.31 184 GLY A O 1
ATOM 1347 N N . ALA A 1 185 ? 21.121 -7.971 -8.970 1.00 62.78 185 ALA A N 1
ATOM 1348 C CA . ALA A 1 185 ? 22.455 -8.496 -9.300 1.00 62.78 185 ALA A CA 1
ATOM 1349 C C . ALA A 1 185 ? 23.653 -7.578 -8.957 1.00 62.78 185 ALA A C 1
ATOM 1351 O O . ALA A 1 185 ? 24.741 -7.733 -9.514 1.00 62.78 185 ALA A O 1
ATOM 1352 N N . ALA A 1 186 ? 23.509 -6.625 -8.038 1.00 55.53 186 ALA A N 1
ATOM 1353 C CA . ALA A 1 186 ? 24.604 -5.754 -7.638 1.00 55.53 186 ALA A CA 1
ATOM 1354 C C . ALA A 1 186 ? 25.479 -6.382 -6.537 1.00 55.53 186 ALA A C 1
ATOM 1356 O O . ALA A 1 186 ? 25.739 -5.752 -5.514 1.00 55.53 186 ALA A O 1
ATOM 1357 N N . THR A 1 187 ? 26.073 -7.559 -6.776 1.00 49.16 187 THR A N 1
ATOM 1358 C CA . THR A 1 187 ? 27.413 -7.802 -6.220 1.00 49.16 187 THR A CA 1
ATOM 1359 C C . THR A 1 187 ? 28.365 -6.855 -6.940 1.00 49.16 187 THR A C 1
ATOM 1361 O O . THR A 1 187 ? 29.045 -7.206 -7.901 1.00 49.16 187 THR A O 1
ATOM 1364 N N . ARG A 1 188 ? 28.409 -5.595 -6.495 1.00 48.06 188 ARG A N 1
ATOM 1365 C CA . ARG A 1 188 ? 29.496 -4.695 -6.863 1.00 48.06 188 ARG A CA 1
ATOM 1366 C C . ARG A 1 188 ? 30.765 -5.311 -6.294 1.00 48.06 188 ARG A C 1
ATOM 1368 O O . ARG A 1 188 ? 31.074 -5.098 -5.128 1.00 48.06 188 ARG A O 1
ATOM 1375 N N . THR A 1 189 ? 31.521 -6.058 -7.097 1.00 48.28 189 THR A N 1
ATOM 1376 C CA . THR A 1 189 ? 32.958 -6.129 -6.850 1.00 48.28 189 THR A CA 1
ATOM 1377 C C . THR A 1 189 ? 33.424 -4.680 -6.928 1.00 48.28 189 THR A C 1
ATOM 1379 O O . THR A 1 189 ? 33.250 -4.061 -7.984 1.00 48.28 189 THR A O 1
ATOM 1382 N N . PRO A 1 190 ? 33.918 -4.074 -5.833 1.00 48.50 190 PRO A N 1
ATOM 1383 C CA . PRO A 1 190 ? 34.511 -2.756 -5.931 1.00 48.50 190 PRO A CA 1
ATOM 1384 C C . PRO A 1 190 ? 35.557 -2.849 -7.036 1.00 48.50 190 PRO A C 1
ATOM 1386 O O . PRO A 1 190 ? 36.375 -3.771 -7.024 1.00 48.50 190 PRO A O 1
ATOM 1389 N N . LEU A 1 191 ? 35.517 -1.941 -8.012 1.00 44.97 191 LEU 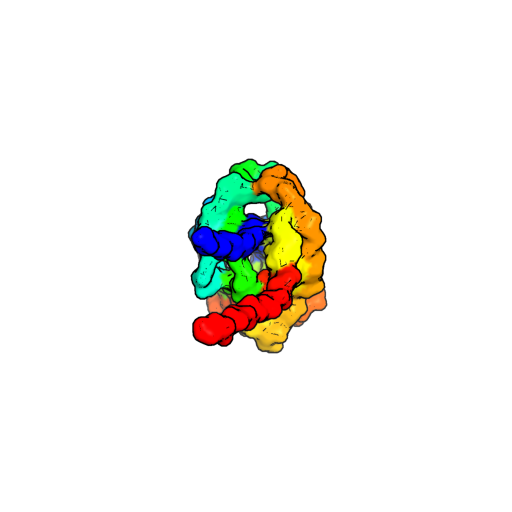A N 1
ATOM 1390 C CA . LEU A 1 191 ? 36.683 -1.726 -8.855 1.00 44.97 191 LEU A CA 1
ATOM 1391 C C . LEU A 1 191 ? 37.793 -1.318 -7.888 1.00 44.97 191 LEU A C 1
ATOM 1393 O O . LEU A 1 191 ? 37.851 -0.168 -7.455 1.00 44.97 191 LEU A O 1
ATOM 1397 N N . LEU A 1 192 ? 38.626 -2.281 -7.493 1.00 49.84 192 LEU A N 1
ATOM 1398 C CA . LEU A 1 192 ? 39.927 -1.995 -6.926 1.00 49.84 192 LEU A CA 1
ATOM 1399 C C . LEU A 1 192 ? 40.622 -1.185 -8.011 1.00 49.84 192 LEU A C 1
ATOM 1401 O O . LEU A 1 192 ? 41.031 -1.725 -9.039 1.00 49.84 192 LEU A O 1
ATOM 1405 N N . LEU A 1 193 ? 40.665 0.135 -7.823 1.00 51.72 193 LEU A N 1
ATOM 1406 C CA . LEU A 1 193 ? 41.572 0.969 -8.581 1.00 51.72 193 LEU A CA 1
ATOM 1407 C C . LEU A 1 193 ? 42.948 0.392 -8.269 1.00 51.72 193 LEU A C 1
ATOM 1409 O O . LEU A 1 193 ? 43.468 0.581 -7.169 1.00 51.72 193 LEU A O 1
ATOM 1413 N N . ASN A 1 194 ? 43.510 -0.355 -9.215 1.00 53.12 194 ASN A N 1
ATOM 1414 C CA . ASN A 1 194 ? 44.935 -0.602 -9.231 1.00 53.12 194 ASN A CA 1
ATOM 1415 C C . ASN A 1 194 ? 45.575 0.783 -9.316 1.00 53.12 194 ASN A C 1
ATOM 1417 O O . ASN A 1 194 ? 45.687 1.361 -10.395 1.00 53.12 194 ASN A O 1
ATOM 1421 N N . GLN A 1 195 ? 45.935 1.342 -8.161 1.00 49.44 195 GLN A N 1
ATOM 1422 C CA . GLN A 1 195 ? 46.881 2.436 -8.089 1.00 49.44 195 GLN A CA 1
ATOM 1423 C C . GLN A 1 195 ? 48.235 1.849 -8.465 1.00 49.44 195 GLN A C 1
ATOM 1425 O O . GLN A 1 195 ? 49.026 1.433 -7.623 1.00 49.44 195 GLN A O 1
ATOM 1430 N N . THR A 1 196 ? 48.460 1.720 -9.767 1.00 58.38 196 THR A N 1
ATOM 1431 C CA . THR A 1 196 ? 49.801 1.552 -10.296 1.00 58.38 196 THR A CA 1
ATOM 1432 C C . THR A 1 196 ? 50.488 2.906 -10.234 1.00 58.38 196 THR A C 1
ATOM 1434 O O . THR A 1 196 ? 50.136 3.778 -11.023 1.00 58.38 196 THR A O 1
ATOM 1437 N N . GLY A 1 197 ? 51.435 3.010 -9.295 1.00 56.69 197 GLY A N 1
ATOM 1438 C CA . GLY A 1 197 ? 52.698 3.754 -9.405 1.00 56.69 197 GLY A CA 1
ATOM 1439 C C . GLY A 1 197 ? 52.614 5.255 -9.594 1.00 56.69 197 GLY A C 1
ATOM 1440 O O . GLY A 1 197 ? 52.452 5.673 -10.759 1.00 56.69 197 GLY A O 1
#

Foldseek 3Di:
DPPPQDKWWKWWFFWWAFDDDDDDGHTAFTDPQQDQDTPDHGDPQKDKGKDKPDDKDKDQAYEQPQAFFVDDGHRHNGGITIMDGAWIKIKMKIWGQDQFKIFGFKIKMFIAAADQQFFFWKWKWWADWDFADGIWTQDIDGHDHDNDRYYHGHMDIRTDVVTTPGRMAHNGIMTMMMITGHDGDPPPPDPPPPPDD

Secondary structure (DSSP, 8-state):
-------EEEEEEEEEE--SSS---EEEEEE-TT-SS-SSPPSTTEEEEEEESS--EEES-EE-SS-BTTB-S----SS-EEEE-TTEEEEEEEEE-SSS-EEEEEEEEEEEB-STTS--EEEEEEEEESSSSS-EEEEEEE--B---SEE-PPEEEEESTTT-S--EE-TT-EEEEEEEEE--S------------

Sequence (197 aa):
MTNLSRNLFGCLALCCLLGQSVMSQDILATWENGSLTPTLSPVASLGATLTLDTAADAYAAGSTDGTYGAFGSGADTGALSFRLQTDHAFTLTVANHTSSNAVLDAIRFDFVRRFNDSPENILVSYESGNLDAGPVPLLSTNVLNNSTETGDYPDFDVLLSPSLNDTELAPTESAVFSIVISGGAATRTPLLLNQTG

Mean predicted aligned error: 8.3 Å

pLDDT: mean 80.39, std 17.45, range [34.38, 97.38]